Protein AF-0000000082425420 (afdb_homodimer)

InterPro domains:
  IPR007138 Antibiotic biosynthesis monooxygenase domain [PF03992] (5-77)
  IPR007138 Antibiotic biosynthesis monooxygenase domain [PS51725] (3-93)
  IPR011008 Dimeric alpha-beta barrel [SSF54909] (3-96)

Foldseek 3Di:
DKKKKKKKFQWAPPCLVVVVVVVVVLQVVCVPPQPFWDGWDKDADPVHRRIIIIMTMGNDPVSVVVVCVDPSVVVVVVVCVVTTDDDMDMDMGDDDDDD/DKKKKKKKFQWAPPCLVVVVVVVVVLQVVCVPPQPFWDGWDKDADPVHRRIIIIMTMGNDPVSVVVVCVDPSVVVVVVVCVVTTDDDMDMDMGDDDDDD

Organism: NCBI:txid62609

pLDDT: mean 96.14, std 4.11, range [64.06, 98.62]

Radius of gyration: 17.3 Å; Cα contacts (8 Å, |Δi|>4): 362; chains: 2; bounding box: 35×47×39 Å

Structure (mmCIF, N/CA/C/O backbone):
data_AF-0000000082425420-model_v1
#
loop_
_entity.id
_entity.type
_entity.pdbx_description
1 polymer 'Antibiotic biosynthesis monooxygenase'
#
loop_
_atom_site.group_PDB
_atom_site.id
_atom_site.type_symbol
_atom_site.label_atom_id
_atom_site.label_alt_id
_atom_site.label_comp_id
_atom_site.label_asym_id
_atom_site.label_entity_id
_atom_site.label_seq_id
_atom_site.pdbx_PDB_ins_code
_atom_site.Cartn_x
_atom_site.Cartn_y
_atom_site.Cartn_z
_atom_site.occupancy
_atom_site.B_iso_or_equiv
_atom_site.auth_seq_id
_atom_site.auth_comp_id
_atom_site.auth_asym_id
_atom_site.auth_atom_id
_atom_site.pdbx_PDB_model_num
ATOM 1 N N . MET A 1 1 ? 15.383 8.945 -7.441 1 86.38 1 MET A N 1
ATOM 2 C CA . MET A 1 1 ? 14.531 7.789 -7.703 1 86.38 1 MET A CA 1
ATOM 3 C C . MET A 1 1 ? 13.18 7.949 -7.027 1 86.38 1 MET A C 1
ATOM 5 O O . MET A 1 1 ? 13.102 8.234 -5.832 1 86.38 1 MET A O 1
ATOM 9 N N . LEU A 1 2 ? 12.086 7.68 -7.73 1 95.88 2 LEU A N 1
ATOM 10 C CA . LEU A 1 2 ? 10.719 7.832 -7.23 1 95.88 2 LEU A CA 1
ATOM 11 C C . LEU A 1 2 ? 10.453 6.883 -6.07 1 95.88 2 LEU A C 1
ATOM 13 O O . LEU A 1 2 ? 10.859 5.715 -6.113 1 95.88 2 LEU A O 1
ATOM 17 N N . ILE A 1 3 ? 9.906 7.418 -4.984 1 97.81 3 ILE A N 1
ATOM 18 C CA . ILE A 1 3 ? 9.57 6.555 -3.855 1 97.81 3 ILE A CA 1
ATOM 19 C C . ILE A 1 3 ? 8.086 6.691 -3.523 1 97.81 3 ILE A C 1
ATOM 21 O O . ILE A 1 3 ? 7.465 7.703 -3.84 1 97.81 3 ILE A O 1
ATOM 25 N N . ASN A 1 4 ? 7.637 5.664 -2.982 1 98.62 4 ASN A N 1
ATOM 26 C CA . ASN A 1 4 ? 6.297 5.656 -2.408 1 98.62 4 ASN A CA 1
ATOM 27 C C . ASN A 1 4 ? 6.336 5.469 -0.895 1 98.62 4 ASN A C 1
ATOM 29 O O . ASN A 1 4 ? 7.141 4.688 -0.382 1 98.62 4 ASN A O 1
ATOM 33 N N . VAL A 1 5 ? 5.496 6.195 -0.214 1 98.56 5 VAL A N 1
ATOM 34 C CA . VAL A 1 5 ? 5.438 6.051 1.237 1 98.56 5 VAL A CA 1
ATOM 35 C C . VAL A 1 5 ? 4.02 5.688 1.665 1 98.56 5 VAL A C 1
ATOM 37 O O . VAL A 1 5 ? 3.07 6.418 1.374 1 98.56 5 VAL A O 1
ATOM 40 N N . GLY A 1 6 ? 3.938 4.582 2.33 1 98.38 6 GLY A N 1
ATOM 41 C CA . GLY A 1 6 ? 2.676 4.141 2.9 1 98.38 6 GLY A CA 1
ATOM 42 C C . GLY A 1 6 ? 2.551 4.449 4.383 1 98.38 6 GLY A C 1
ATOM 43 O O . GLY A 1 6 ? 3.461 4.156 5.16 1 98.38 6 GLY A O 1
ATOM 44 N N . PHE A 1 7 ? 1.465 5.109 4.77 1 97.88 7 PHE A N 1
ATOM 45 C CA . PHE A 1 7 ? 1.06 5.289 6.16 1 97.88 7 PHE A CA 1
ATOM 46 C C . PHE A 1 7 ? -0.161 4.438 6.484 1 97.88 7 PHE A C 1
ATOM 48 O O . PHE A 1 7 ? -1.171 4.496 5.777 1 97.88 7 PHE A O 1
ATOM 55 N N . TYR A 1 8 ? -0.018 3.646 7.48 1 97.5 8 TYR A N 1
ATOM 56 C CA . TYR A 1 8 ? -1.116 2.795 7.922 1 97.5 8 TYR A CA 1
ATOM 57 C C . TYR A 1 8 ? -1.719 3.314 9.227 1 97.5 8 TYR A C 1
ATOM 59 O O . TYR A 1 8 ? -1.034 3.389 10.25 1 97.5 8 TYR A O 1
ATOM 67 N N . TYR A 1 9 ? -3.008 3.623 9.117 1 98.06 9 TYR A N 1
ATOM 68 C CA . TYR A 1 9 ? -3.688 4.25 10.242 1 98.06 9 TYR A CA 1
ATOM 69 C C . TYR A 1 9 ? -4.887 3.422 10.688 1 98.06 9 TYR A C 1
ATOM 71 O O . TYR A 1 9 ? -5.598 2.855 9.859 1 98.06 9 TYR A O 1
ATOM 79 N N . ARG A 1 10 ? -5.039 3.381 11.953 1 98 10 ARG A N 1
ATOM 80 C CA . ARG A 1 10 ? -6.34 3.025 12.516 1 98 10 ARG A CA 1
ATOM 81 C C . ARG A 1 10 ? -7.031 4.25 13.102 1 98 10 ARG A C 1
ATOM 83 O O . ARG A 1 10 ? -6.594 4.789 14.125 1 98 10 ARG A O 1
ATOM 90 N N . VAL A 1 11 ? -8.008 4.648 12.484 1 98.38 11 VAL 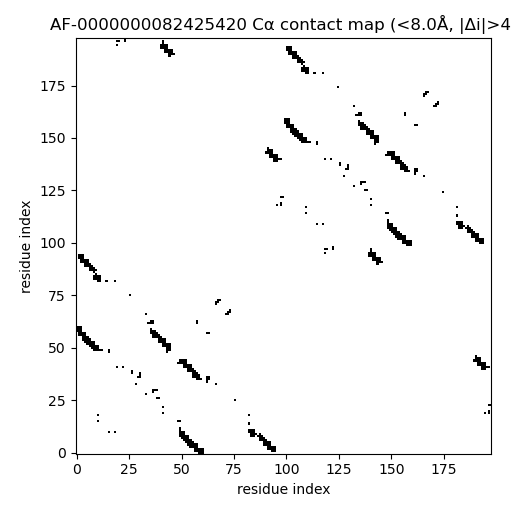A N 1
ATOM 91 C CA . VAL A 1 11 ? -8.711 5.859 12.883 1 98.38 11 VAL A CA 1
ATOM 92 C C . VAL A 1 11 ? -9.742 5.527 13.953 1 98.38 11 VAL A C 1
ATOM 94 O O . VAL A 1 11 ? -10.445 4.52 13.859 1 98.38 11 VAL A O 1
ATOM 97 N N . LYS A 1 12 ? -9.852 6.34 14.945 1 98.25 12 LYS A N 1
ATOM 98 C CA . LYS A 1 12 ? -10.844 6.148 16 1 98.25 12 LYS A CA 1
ATOM 99 C C . LYS A 1 12 ? -12.258 6.117 15.438 1 98.25 12 LYS A C 1
ATOM 101 O O . LYS A 1 12 ? -12.594 6.91 14.555 1 98.25 12 LYS A O 1
ATOM 106 N N . LYS A 1 13 ? -12.969 5.156 16.031 1 97.06 13 LYS A N 1
ATOM 107 C CA . LYS A 1 13 ? -14.359 5.031 15.594 1 97.06 13 LYS A CA 1
ATOM 108 C C . LYS A 1 13 ? -15.086 6.371 15.68 1 97.06 13 LYS A C 1
ATOM 110 O O . LYS A 1 13 ? -14.992 7.07 16.688 1 97.06 13 LYS A O 1
ATOM 115 N N . GLY A 1 14 ? -15.711 6.828 14.602 1 97.06 14 GLY A N 1
ATOM 116 C CA . GLY A 1 14 ? -16.469 8.062 14.578 1 97.06 14 GLY A CA 1
ATOM 117 C C . GLY A 1 14 ? -15.711 9.227 13.961 1 97.06 14 GLY A C 1
ATOM 118 O O . GLY A 1 14 ? -16.297 10.273 13.672 1 97.06 14 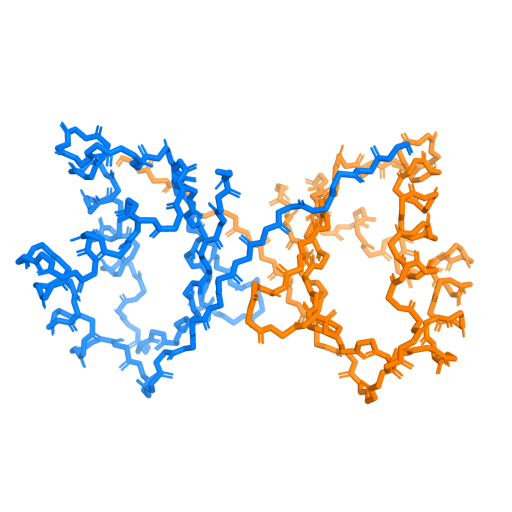GLY A O 1
ATOM 119 N N . HIS A 1 15 ? -14.492 9 13.68 1 97.94 15 HIS A N 1
ATOM 120 C CA . HIS A 1 15 ? -13.656 10.086 13.172 1 97.94 15 HIS A CA 1
ATOM 121 C C . HIS A 1 15 ? -13.266 9.844 11.719 1 97.94 15 HIS A C 1
ATOM 123 O O . HIS A 1 15 ? -12.445 10.578 11.164 1 97.94 15 HIS A O 1
ATOM 129 N N . GLU A 1 16 ? -13.844 8.828 11.078 1 97.31 16 GLU A N 1
ATOM 130 C CA . GLU A 1 16 ? -13.43 8.406 9.75 1 97.31 16 GLU A CA 1
ATOM 131 C C . GLU A 1 16 ? -13.672 9.508 8.719 1 97.31 16 GLU A C 1
ATOM 133 O O . GLU A 1 16 ? -12.781 9.836 7.93 1 97.31 16 GLU A O 1
ATOM 138 N N . ARG A 1 17 ? -14.852 10.102 8.727 1 96.5 17 ARG A N 1
ATOM 139 C CA . ARG A 1 17 ? -15.188 11.148 7.762 1 96.5 17 ARG A CA 1
ATOM 140 C C . ARG A 1 17 ? -14.266 12.352 7.922 1 96.5 17 ARG A C 1
ATOM 142 O O . ARG A 1 17 ? -13.773 12.898 6.934 1 96.5 17 ARG A O 1
ATOM 149 N N . GLU A 1 18 ? -14.102 12.773 9.109 1 97.12 18 GLU A N 1
ATOM 150 C CA . GLU A 1 18 ? -13.195 13.883 9.398 1 97.12 18 GLU A CA 1
ATOM 151 C C . GLU A 1 18 ? -11.789 13.586 8.883 1 97.12 18 GLU A C 1
ATOM 153 O O . GLU A 1 18 ? -11.156 14.445 8.258 1 97.12 18 GLU A O 1
ATOM 158 N N . PHE A 1 19 ? -11.273 12.406 9.164 1 98.06 19 PHE A N 1
ATOM 159 C CA . PHE A 1 19 ? -9.945 11.984 8.734 1 98.06 19 PHE A CA 1
ATOM 160 C C . PHE A 1 19 ? -9.812 12.086 7.219 1 98.06 19 PHE A C 1
ATOM 162 O O . PHE A 1 19 ? -8.828 12.633 6.715 1 98.06 19 PHE A O 1
ATOM 169 N N . GLU A 1 20 ? -10.836 11.547 6.492 1 98.12 20 GLU A N 1
ATOM 170 C CA . GLU A 1 20 ? -10.82 11.547 5.031 1 98.12 20 GLU A CA 1
ATOM 171 C C . GLU A 1 20 ? -10.789 12.969 4.48 1 98.12 20 GLU A C 1
ATOM 173 O O . GLU A 1 20 ? -10.055 13.258 3.531 1 98.12 20 GLU A O 1
ATOM 178 N N . GLU A 1 21 ? -11.516 13.883 5.094 1 97.06 21 GLU A N 1
ATOM 179 C CA . GLU A 1 21 ? -11.57 15.273 4.656 1 97.06 21 GLU A CA 1
ATOM 180 C C . GLU A 1 21 ? -10.234 15.977 4.887 1 97.06 21 GLU A C 1
ATOM 182 O O . GLU A 1 21 ? -9.727 16.672 4.004 1 97.06 21 GLU A O 1
ATOM 187 N N . VAL A 1 22 ? -9.688 15.781 6.035 1 96.62 22 VAL A N 1
ATOM 188 C CA . VAL A 1 22 ? -8.438 16.438 6.395 1 96.62 22 VAL A CA 1
ATOM 189 C C . VAL A 1 22 ? -7.305 15.914 5.508 1 96.62 22 VAL A C 1
ATOM 191 O O . VAL A 1 22 ? -6.473 16.688 5.031 1 96.62 22 VAL A O 1
ATOM 194 N N . ALA A 1 23 ? -7.293 14.602 5.301 1 97.19 23 ALA A N 1
ATOM 195 C CA . ALA A 1 23 ? -6.297 14.016 4.406 1 97.19 23 ALA A CA 1
ATOM 196 C C . ALA A 1 23 ? -6.344 14.672 3.027 1 97.19 23 ALA A C 1
ATOM 198 O O . ALA A 1 23 ? -5.309 15.039 2.469 1 97.19 23 ALA A O 1
ATOM 199 N N . GLY A 1 24 ? -7.57 14.781 2.512 1 97.06 24 GLY A N 1
ATOM 200 C CA . GLY A 1 24 ? -7.734 15.43 1.223 1 97.06 24 GLY A CA 1
ATOM 201 C C . GLY A 1 24 ? -7.172 16.844 1.189 1 97.06 24 GLY A C 1
ATOM 202 O O . GLY A 1 24 ? -6.512 17.234 0.224 1 97.06 24 GLY A O 1
ATOM 203 N N . LYS A 1 25 ? -7.414 17.625 2.189 1 96.12 25 LYS A N 1
ATOM 204 C CA . LYS A 1 25 ? -6.91 19 2.285 1 96.12 25 LYS A CA 1
ATOM 205 C C . LYS A 1 25 ? -5.383 19.016 2.324 1 96.12 25 LYS A C 1
ATOM 207 O O 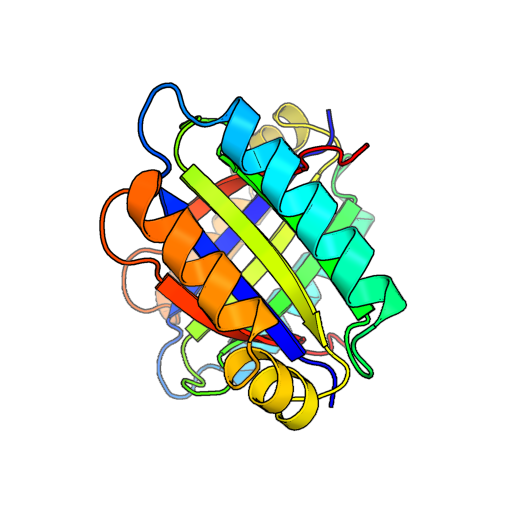. LYS A 1 25 ? -4.754 19.859 1.679 1 96.12 25 LYS A O 1
ATOM 212 N N . ILE A 1 26 ? -4.828 18.109 3.021 1 95.69 26 ILE A N 1
ATOM 213 C CA . ILE A 1 26 ? -3.377 18.031 3.148 1 95.69 26 ILE A CA 1
ATOM 214 C C . ILE A 1 26 ? -2.758 17.688 1.797 1 95.69 26 ILE A C 1
ATOM 216 O O . ILE A 1 26 ? -1.752 18.281 1.397 1 95.69 26 ILE A O 1
ATOM 220 N N . PHE A 1 27 ? -3.383 16.703 1.056 1 96.38 27 PHE A N 1
ATOM 221 C CA . PHE A 1 27 ? -2.887 16.344 -0.266 1 96.38 27 PHE A CA 1
ATOM 222 C C . PHE A 1 27 ? -2.871 17.562 -1.189 1 96.38 27 PHE A C 1
ATOM 224 O O . PHE A 1 27 ? -1.873 17.812 -1.866 1 96.38 27 PHE A O 1
ATOM 231 N N . ASN A 1 28 ? -3.949 18.266 -1.145 1 95.75 28 ASN A N 1
ATOM 232 C CA . ASN A 1 28 ? -4.07 19.438 -1.997 1 95.75 28 ASN A CA 1
ATOM 233 C C . ASN A 1 28 ? -3.014 20.484 -1.655 1 95.75 28 ASN A C 1
ATOM 235 O O . ASN A 1 28 ? -2.395 21.078 -2.551 1 95.75 28 ASN A O 1
ATOM 239 N N . GLN A 1 29 ? -2.816 20.75 -0.427 1 95.5 29 GLN A N 1
ATOM 240 C CA . GLN A 1 29 ? -1.816 21.719 0.018 1 95.5 29 GLN A CA 1
ATOM 241 C C . GLN A 1 29 ? -0.413 21.281 -0.404 1 95.5 29 GLN A C 1
ATOM 243 O O . GLN A 1 29 ? 0.372 22.109 -0.884 1 95.5 29 GLN A O 1
ATOM 248 N N . LEU A 1 30 ? -0.098 20.047 -0.265 1 96.19 30 LEU A N 1
ATOM 249 C CA . LEU A 1 30 ? 1.223 19.531 -0.618 1 96.19 30 LEU A CA 1
ATOM 250 C C . LEU A 1 30 ? 1.473 19.656 -2.117 1 96.19 30 LEU A C 1
ATOM 252 O O . LEU A 1 30 ? 2.576 20.016 -2.539 1 96.19 30 LEU A O 1
ATOM 256 N N . ARG A 1 31 ? 0.439 19.344 -2.871 1 95.06 31 ARG A N 1
ATOM 257 C CA . ARG A 1 31 ? 0.551 19.438 -4.324 1 95.06 31 ARG A CA 1
ATOM 258 C C . ARG A 1 31 ? 0.94 20.844 -4.75 1 95.06 31 ARG A C 1
ATOM 260 O O . ARG A 1 31 ? 1.673 21.031 -5.723 1 95.06 31 ARG A O 1
ATOM 267 N N . MET A 1 32 ? 0.521 21.781 -3.967 1 95 32 MET A N 1
ATOM 268 C CA . MET A 1 32 ? 0.722 23.188 -4.328 1 95 32 MET A CA 1
ATOM 269 C C . MET A 1 32 ? 2.029 23.719 -3.748 1 95 32 MET A C 1
ATOM 271 O O . MET A 1 32 ? 2.639 24.625 -4.309 1 95 32 MET A O 1
ATOM 275 N N . THR A 1 33 ? 2.506 23.141 -2.734 1 94.81 33 THR A N 1
ATOM 276 C CA . THR A 1 33 ? 3.508 23.875 -1.966 1 94.81 33 THR A CA 1
ATOM 277 C C . THR A 1 33 ? 4.809 23.078 -1.879 1 94.81 33 THR A C 1
ATOM 279 O O . THR A 1 33 ? 5.875 23.641 -1.631 1 94.81 33 THR A O 1
ATOM 282 N N . HIS A 1 34 ? 4.734 21.734 -1.943 1 95.44 34 HIS A N 1
ATOM 283 C CA . HIS A 1 34 ? 5.93 20.953 -1.629 1 95.44 34 HIS A CA 1
ATOM 284 C C . HIS A 1 34 ? 6.574 20.406 -2.895 1 95.44 34 HIS A C 1
ATOM 286 O O . HIS A 1 34 ? 6.062 19.453 -3.49 1 95.44 34 HIS A O 1
ATOM 292 N N . PRO A 1 35 ? 7.734 20.938 -3.131 1 94.12 35 PRO A N 1
ATOM 293 C CA . PRO A 1 35 ? 8.438 20.375 -4.285 1 94.12 35 PRO A CA 1
ATOM 294 C C . PRO A 1 35 ? 8.773 18.891 -4.113 1 94.12 35 PRO A C 1
ATOM 296 O O . PRO A 1 35 ? 9.133 18.469 -3.016 1 94.12 35 PRO A O 1
ATOM 299 N N . GLY A 1 36 ? 8.5 18.125 -5.031 1 97.25 36 GLY A N 1
ATOM 300 C CA . GLY A 1 36 ? 8.852 16.719 -5.004 1 97.25 36 GLY A CA 1
ATOM 301 C C . GLY A 1 36 ? 7.684 15.82 -4.648 1 97.25 36 GLY A C 1
ATOM 302 O O . GLY A 1 36 ? 7.773 14.602 -4.781 1 97.25 36 GLY A O 1
ATOM 303 N N . PHE A 1 37 ? 6.668 16.422 -4.086 1 98.12 37 PHE A N 1
ATOM 304 C CA . PHE A 1 37 ? 5.43 15.688 -3.898 1 98.12 37 PHE A CA 1
ATOM 305 C C . PHE A 1 37 ? 4.715 15.477 -5.227 1 98.12 37 PHE A C 1
ATOM 307 O O . PHE A 1 37 ? 4.363 16.438 -5.91 1 98.12 37 PHE A O 1
ATOM 314 N N . ARG A 1 38 ? 4.422 14.242 -5.562 1 97.75 38 ARG A N 1
ATOM 315 C CA . ARG A 1 38 ? 3.797 13.969 -6.848 1 97.75 38 ARG A CA 1
ATOM 316 C C . ARG A 1 38 ? 2.303 13.711 -6.688 1 97.75 38 ARG A C 1
ATOM 318 O O . ARG A 1 38 ? 1.484 14.312 -7.387 1 97.75 38 ARG A O 1
ATOM 325 N N . ASP A 1 39 ? 2.008 12.805 -5.738 1 96.5 39 ASP A N 1
ATOM 326 C CA . ASP A 1 39 ? 0.612 12.414 -5.574 1 96.5 39 ASP A CA 1
ATOM 327 C C . ASP A 1 39 ? 0.409 11.633 -4.277 1 96.5 39 ASP A C 1
ATOM 329 O O . ASP A 1 39 ? 1.379 11.266 -3.609 1 96.5 39 ASP A O 1
ATOM 333 N N . ALA A 1 40 ? -0.853 11.492 -3.902 1 97.88 40 ALA A N 1
ATOM 334 C CA . ALA A 1 40 ? -1.242 10.609 -2.809 1 97.88 40 ALA A CA 1
ATOM 335 C C . ALA A 1 40 ? -2.668 10.094 -2.998 1 97.88 40 ALA A C 1
ATOM 337 O O . ALA A 1 40 ? -3.498 10.766 -3.617 1 97.88 40 ALA A O 1
ATOM 338 N N . LYS A 1 41 ? -2.857 8.992 -2.506 1 98 41 LYS A N 1
ATOM 339 C CA . LYS A 1 41 ? -4.191 8.398 -2.461 1 98 41 LYS A CA 1
ATOM 340 C C . LYS A 1 41 ? -4.5 7.848 -1.073 1 98 41 LYS A C 1
ATOM 342 O O . LYS A 1 41 ? -3.605 7.355 -0.382 1 98 41 LYS A O 1
ATOM 347 N N . LEU A 1 42 ? -5.711 7.969 -0.738 1 98.56 42 LEU A N 1
ATOM 348 C CA . LEU A 1 42 ? -6.23 7.406 0.502 1 98.56 42 LEU A CA 1
ATOM 349 C C . LEU A 1 42 ? -7.102 6.188 0.219 1 98.56 42 LEU A C 1
ATOM 351 O O . LEU A 1 42 ? -7.965 6.223 -0.664 1 98.56 42 LEU A O 1
ATOM 355 N N . TYR A 1 43 ? -6.773 5.152 0.907 1 98.44 43 TYR A N 1
ATOM 356 C CA . TYR A 1 43 ? -7.531 3.914 0.796 1 98.44 43 TYR A CA 1
ATOM 357 C C . TYR A 1 43 ? -8.133 3.521 2.141 1 98.44 43 TYR A C 1
ATOM 359 O O . TYR A 1 43 ? -7.508 3.715 3.188 1 98.44 43 TYR A O 1
ATOM 367 N N . ARG A 1 44 ? -9.336 2.992 2.094 1 98.38 44 ARG A N 1
ATOM 368 C CA . ARG A 1 44 ? -10 2.445 3.27 1 98.38 44 ARG A CA 1
ATOM 369 C C . ARG A 1 44 ? -10.211 0.94 3.135 1 98.38 44 ARG A C 1
ATOM 371 O O . ARG A 1 44 ? -10.586 0.453 2.066 1 98.38 44 ARG A O 1
ATOM 378 N N . ASN A 1 45 ? -9.883 0.215 4.211 1 98.19 45 ASN A N 1
ATOM 379 C CA . ASN A 1 45 ? -10.109 -1.226 4.227 1 98.19 45 ASN A CA 1
ATOM 380 C C . ASN A 1 45 ? -11.594 -1.562 4.047 1 98.19 45 ASN A C 1
ATOM 382 O O . ASN A 1 45 ? -12.438 -1.051 4.777 1 98.19 45 ASN A O 1
ATOM 386 N N . VAL A 1 46 ? -11.852 -2.445 3.133 1 96.38 46 VAL A N 1
ATOM 387 C CA . VAL A 1 46 ? -13.234 -2.771 2.789 1 96.38 46 VAL A CA 1
ATOM 388 C C . VAL A 1 46 ? -13.906 -3.479 3.965 1 96.38 46 VAL A C 1
ATOM 390 O O . VAL A 1 46 ? -15.102 -3.299 4.203 1 96.38 46 VAL A O 1
ATOM 393 N N . ASN A 1 47 ? -13.117 -4.18 4.723 1 94.69 47 ASN A N 1
ATOM 394 C CA . ASN A 1 47 ? -13.672 -5.008 5.789 1 94.69 47 ASN A CA 1
ATOM 395 C C . ASN A 1 47 ? -13.555 -4.328 7.148 1 94.69 47 ASN A C 1
ATOM 397 O O . ASN A 1 47 ? -14.078 -4.832 8.148 1 94.69 47 ASN A O 1
ATOM 401 N N . ASP A 1 48 ? -12.852 -3.215 7.234 1 96.69 48 ASP A N 1
ATOM 402 C CA . ASP A 1 48 ? -12.617 -2.496 8.484 1 96.69 48 ASP A CA 1
ATOM 403 C C . ASP A 1 48 ? -12.57 -0.988 8.25 1 96.69 48 ASP A C 1
ATOM 405 O O . ASP A 1 48 ? -11.523 -0.442 7.898 1 96.69 48 ASP A O 1
ATOM 409 N N . PRO A 1 49 ? -13.633 -0.301 8.539 1 95.81 49 PRO A N 1
ATOM 410 C CA . PRO A 1 49 ? -13.742 1.115 8.188 1 95.81 49 PRO A CA 1
ATOM 411 C C . PRO A 1 49 ? -12.766 1.997 8.969 1 95.81 49 PRO A C 1
ATOM 413 O O . PRO A 1 49 ? -12.594 3.174 8.633 1 95.81 49 PRO A O 1
ATOM 416 N N . GLN A 1 50 ? -12.117 1.501 10 1 97.88 50 GLN A N 1
ATOM 417 C CA . GLN A 1 50 ? -11.172 2.291 10.781 1 97.88 50 GLN A CA 1
ATOM 418 C C . GLN A 1 50 ? -9.75 2.135 10.242 1 97.88 50 GLN A C 1
ATOM 420 O O . GLN A 1 50 ? -8.836 2.846 10.672 1 97.88 50 GLN A O 1
ATOM 425 N N . ASP A 1 51 ? -9.539 1.225 9.297 1 98 51 ASP A N 1
ATOM 426 C CA . ASP A 1 51 ? -8.219 0.858 8.789 1 98 51 ASP A CA 1
ATOM 427 C C . ASP A 1 51 ? -7.949 1.521 7.441 1 98 51 ASP A C 1
ATOM 429 O O . ASP A 1 51 ? -8.688 1.304 6.477 1 98 51 ASP A O 1
ATOM 433 N N . TYR A 1 52 ? -6.852 2.385 7.391 1 98.5 52 TYR A N 1
ATOM 434 C CA . TYR A 1 52 ? -6.562 3.201 6.215 1 98.5 52 TYR A CA 1
ATOM 435 C C . TYR A 1 52 ? -5.117 3.023 5.77 1 98.5 52 TYR A C 1
ATOM 437 O O . TYR A 1 52 ? -4.227 2.812 6.594 1 98.5 52 TYR A O 1
ATOM 445 N N . LEU A 1 53 ? -4.949 3.137 4.516 1 98.5 53 LEU A N 1
ATOM 446 C CA . LEU A 1 53 ? -3.643 3.326 3.9 1 98.5 53 LEU A CA 1
ATOM 447 C C . LEU A 1 53 ? -3.57 4.664 3.174 1 98.5 53 LEU A C 1
ATOM 449 O O . LEU A 1 53 ? -4.379 4.938 2.285 1 98.5 53 LEU A O 1
ATOM 453 N N . LEU A 1 54 ? -2.76 5.527 3.609 1 98.38 54 LEU A N 1
ATOM 454 C CA . LEU A 1 54 ? -2.348 6.688 2.826 1 98.38 54 LEU A CA 1
ATOM 455 C C . LEU A 1 54 ? -1.086 6.383 2.025 1 98.38 54 LEU A C 1
ATOM 457 O O . LEU A 1 54 ? -0.041 6.07 2.6 1 98.38 54 LEU A O 1
ATOM 461 N N . PHE A 1 55 ? -1.19 6.395 0.733 1 98.62 55 PHE A N 1
ATOM 462 C CA . PHE A 1 55 ? -0.089 6.027 -0.148 1 98.62 55 PHE A CA 1
ATOM 463 C C . PHE A 1 55 ? 0.353 7.215 -0.992 1 98.62 55 PHE A C 1
ATOM 465 O O . PHE A 1 55 ? -0.363 7.637 -1.904 1 98.62 55 PHE A O 1
ATOM 472 N N . SER A 1 56 ? 1.532 7.73 -0.701 1 98.38 56 SER A N 1
ATOM 473 C CA . SER A 1 56 ? 2.033 8.938 -1.353 1 98.38 56 SER A CA 1
ATOM 474 C C . SER A 1 56 ? 3.209 8.625 -2.27 1 98.38 56 SER A C 1
ATOM 476 O O . SER A 1 56 ? 3.848 7.578 -2.131 1 98.38 56 SER A O 1
ATOM 478 N N . GLU A 1 57 ? 3.404 9.492 -3.209 1 98.44 57 GLU A N 1
ATOM 479 C CA . GLU A 1 57 ? 4.465 9.391 -4.203 1 98.44 57 GLU A CA 1
ATOM 480 C C . GLU A 1 57 ? 5.348 10.633 -4.203 1 98.44 57 GLU A C 1
ATOM 482 O O . GLU A 1 57 ? 4.844 11.758 -4.207 1 98.44 57 GLU A O 1
ATOM 487 N N . TRP A 1 58 ? 6.617 10.383 -4.18 1 98.38 58 TRP A N 1
ATOM 488 C CA . TRP A 1 58 ? 7.605 11.453 -4.066 1 98.38 58 TRP A CA 1
ATOM 489 C C . TRP A 1 58 ? 8.695 11.297 -5.121 1 98.38 58 TRP A C 1
ATOM 491 O O . TRP A 1 58 ? 9.062 10.172 -5.488 1 98.38 58 TRP A O 1
ATOM 501 N N . ASP A 1 59 ? 9.266 12.398 -5.512 1 98.12 59 ASP A N 1
ATOM 502 C CA . ASP A 1 59 ? 10.328 12.391 -6.508 1 98.12 59 ASP A CA 1
ATOM 503 C C . ASP A 1 59 ? 11.523 11.562 -6.039 1 98.12 59 ASP A C 1
ATOM 505 O O . ASP A 1 59 ? 12.195 10.914 -6.844 1 98.12 59 ASP A O 1
ATOM 509 N N . ASP A 1 60 ? 11.773 11.711 -4.781 1 97.44 60 ASP A N 1
ATOM 510 C CA . ASP A 1 60 ? 12.906 11.008 -4.199 1 97.44 60 ASP A CA 1
ATOM 511 C C . ASP A 1 60 ? 12.844 11.016 -2.674 1 97.44 60 ASP A C 1
ATOM 513 O O . ASP A 1 60 ? 11.953 11.641 -2.092 1 97.44 60 ASP A O 1
ATOM 517 N N . LEU A 1 61 ? 13.773 10.273 -2.09 1 96 61 LEU A N 1
ATOM 518 C CA . LEU A 1 61 ? 13.812 10.141 -0.638 1 96 61 LEU A CA 1
ATOM 519 C C . LEU A 1 61 ? 14.07 11.492 0.027 1 96 61 LEU A C 1
ATOM 521 O O . LEU A 1 61 ? 13.492 11.789 1.075 1 96 61 LEU A O 1
ATOM 525 N N . ASP A 1 62 ? 14.883 12.336 -0.55 1 97.06 62 ASP A N 1
ATOM 526 C CA . ASP A 1 62 ? 15.219 13.633 0.026 1 97.06 62 ASP A CA 1
ATOM 527 C C . ASP A 1 62 ? 14 14.547 0.075 1 97.06 62 ASP A C 1
ATOM 529 O O . ASP A 1 62 ? 13.828 15.312 1.023 1 97.06 62 ASP A O 1
ATOM 533 N N . SER A 1 63 ? 13.219 14.516 -0.952 1 97.38 63 SER A N 1
ATOM 534 C CA . SER A 1 63 ? 11.992 15.297 -0.964 1 97.38 63 SER A CA 1
ATOM 535 C C . SER A 1 63 ? 11.07 14.891 0.182 1 97.38 63 SER A C 1
ATOM 537 O O . SER A 1 63 ? 10.492 15.75 0.857 1 97.38 63 SER A O 1
ATOM 539 N N . PHE A 1 64 ? 10.945 13.617 0.42 1 97.38 64 PHE A N 1
ATOM 540 C CA . PHE A 1 64 ? 10.117 13.133 1.512 1 97.38 64 PHE A CA 1
ATOM 541 C C . PHE A 1 64 ? 10.703 13.523 2.861 1 97.38 64 PHE A C 1
ATOM 543 O O . PHE A 1 64 ? 9.977 13.977 3.75 1 97.38 64 PHE A O 1
ATOM 550 N N . LYS A 1 65 ? 11.945 13.375 2.971 1 96.62 65 LYS A N 1
ATOM 551 C CA . LYS A 1 65 ? 12.609 13.75 4.215 1 96.62 65 LYS A CA 1
ATOM 552 C C . LYS A 1 65 ? 12.406 15.234 4.523 1 96.62 65 LYS A C 1
ATOM 554 O O . LYS A 1 65 ? 12.211 15.617 5.68 1 96.62 65 LYS A O 1
ATOM 559 N N . SER A 1 66 ? 12.531 16.031 3.527 1 96.88 66 SER A N 1
ATOM 560 C CA . SER A 1 66 ? 12.273 17.453 3.695 1 96.88 66 SER A CA 1
ATOM 561 C C . SER A 1 66 ? 10.867 17.703 4.238 1 96.88 66 SER A C 1
ATOM 563 O O . SER A 1 66 ? 10.672 18.547 5.109 1 96.88 66 SER A O 1
ATOM 565 N N . PHE A 1 67 ? 9.961 16.938 3.719 1 97.56 67 PHE A N 1
ATOM 566 C CA . PHE A 1 67 ? 8.578 17.094 4.156 1 97.56 67 PHE A CA 1
ATOM 567 C C . PHE A 1 67 ? 8.43 16.688 5.621 1 97.56 67 PHE A C 1
ATOM 569 O O . PHE A 1 67 ? 7.797 17.406 6.402 1 97.56 67 PHE A O 1
ATOM 576 N N . ILE A 1 68 ? 8.984 15.562 6.035 1 96.25 68 ILE A N 1
ATOM 577 C CA . ILE A 1 68 ? 8.727 15.07 7.387 1 96.25 68 ILE A CA 1
ATOM 578 C C . ILE A 1 68 ? 9.523 15.898 8.398 1 96.25 68 ILE A C 1
ATOM 580 O O . ILE A 1 68 ? 9.414 15.68 9.609 1 96.25 68 ILE A O 1
ATOM 584 N N . SER A 1 69 ? 10.266 16.828 7.898 1 96.88 69 SER A N 1
ATOM 585 C CA . SER A 1 69 ? 10.953 17.781 8.773 1 96.88 69 SER A CA 1
ATOM 586 C C . SER A 1 69 ? 10.242 19.125 8.797 1 96.88 69 SER A C 1
ATOM 588 O O . SER A 1 69 ? 10.68 20.062 9.477 1 96.88 69 SER A O 1
ATOM 590 N N . SER A 1 70 ? 9.211 19.312 8.125 1 96.19 70 SER A N 1
ATOM 591 C CA . SER A 1 70 ? 8.516 20.578 7.938 1 96.19 70 SER A CA 1
ATOM 592 C C . SER A 1 70 ? 7.477 20.797 9.023 1 96.19 70 SER A C 1
ATOM 594 O O . SER A 1 70 ? 7.109 19.875 9.742 1 96.19 70 SER A O 1
ATOM 596 N N . ASP A 1 71 ? 6.934 22.062 9.133 1 94.81 71 ASP A N 1
ATOM 597 C CA . ASP A 1 71 ? 5.84 22.406 10.031 1 94.81 71 ASP A CA 1
ATOM 598 C C . ASP A 1 71 ? 4.531 21.766 9.594 1 94.81 71 ASP A C 1
ATOM 600 O O . ASP A 1 71 ? 3.711 21.375 10.43 1 94.81 71 ASP A O 1
ATOM 604 N N . ALA A 1 72 ? 4.445 21.641 8.312 1 94.12 72 ALA A N 1
ATOM 605 C CA . ALA A 1 72 ? 3.232 21.031 7.773 1 94.12 72 ALA A CA 1
ATOM 606 C C . ALA A 1 72 ? 3.064 19.609 8.273 1 94.12 72 ALA A C 1
ATOM 608 O O . ALA A 1 72 ? 1.961 19.203 8.648 1 94.12 72 ALA A O 1
ATOM 609 N N . TYR A 1 73 ? 4.148 18.875 8.266 1 96.88 73 TYR A N 1
ATOM 610 C CA . TYR A 1 73 ? 4.098 17.5 8.758 1 96.88 73 TYR A CA 1
ATOM 611 C C . TYR A 1 73 ? 3.854 17.469 10.266 1 96.88 73 TYR A C 1
ATOM 613 O O . TYR A 1 73 ? 3.062 16.656 10.75 1 96.88 73 TYR A O 1
ATOM 621 N N . ARG A 1 74 ? 4.438 18.328 11 1 96.75 74 ARG A N 1
ATOM 622 C CA . ARG A 1 74 ? 4.227 18.391 12.445 1 96.75 74 ARG A CA 1
ATOM 623 C C . ARG A 1 74 ? 2.762 18.656 12.773 1 96.75 74 ARG A C 1
ATOM 625 O O . ARG A 1 74 ? 2.203 18.062 13.688 1 96.75 74 ARG A O 1
ATOM 632 N N . ASP A 1 75 ? 2.188 19.516 12.039 1 95.62 75 ASP A N 1
ATOM 633 C CA . ASP A 1 75 ? 0.776 19.828 12.234 1 95.62 75 ASP A CA 1
ATOM 634 C C . ASP A 1 75 ? -0.104 18.625 11.938 1 95.62 75 ASP A C 1
ATOM 636 O O . ASP A 1 75 ? -1.045 18.328 12.68 1 95.62 75 ASP A O 1
ATOM 640 N N . ALA A 1 76 ? 0.221 17.938 10.867 1 95.69 76 ALA A N 1
ATOM 641 C CA . ALA A 1 76 ? -0.536 16.75 10.492 1 95.69 76 ALA A CA 1
ATOM 642 C C . ALA A 1 76 ? -0.436 15.672 11.578 1 95.69 76 ALA A C 1
ATOM 644 O O . ALA A 1 76 ? -1.435 15.039 11.93 1 95.69 76 ALA A O 1
ATOM 645 N N . VAL A 1 77 ? 0.728 15.492 12.094 1 95.88 77 VAL A N 1
ATOM 646 C CA . VAL A 1 77 ? 0.959 14.492 13.133 1 95.88 77 VAL A CA 1
ATOM 647 C C . VAL A 1 77 ? 0.211 14.883 14.406 1 95.88 77 VAL A C 1
ATOM 649 O O . VAL A 1 77 ? -0.409 14.039 15.055 1 95.88 77 VAL A O 1
ATOM 652 N N . SER A 1 78 ? 0.29 16.172 14.719 1 96.19 78 SER A N 1
ATOM 653 C CA . SER A 1 78 ? -0.416 16.656 15.898 1 96.19 78 SER A CA 1
ATOM 654 C C . SER A 1 78 ? -1.916 16.406 15.789 1 96.19 78 SER A C 1
ATOM 656 O O . SER A 1 78 ? -2.539 15.922 16.734 1 96.19 78 SER A O 1
ATOM 658 N N . TYR A 1 79 ? -2.449 16.688 14.688 1 95.44 79 TYR A N 1
ATOM 659 C CA . TYR A 1 79 ? -3.852 16.391 14.43 1 95.44 79 TYR A CA 1
ATOM 660 C C . TYR A 1 79 ? -4.113 14.883 14.508 1 95.44 79 TYR A C 1
ATOM 662 O O . TYR A 1 79 ? -5.062 14.445 15.164 1 95.44 79 TYR A O 1
ATOM 670 N N . GLY A 1 80 ? -3.322 14.125 13.805 1 95.75 80 GLY A N 1
ATOM 671 C CA . GLY A 1 80 ? -3.484 12.68 13.766 1 95.75 80 GLY A CA 1
ATOM 672 C C . GLY A 1 80 ? -3.557 12.055 15.148 1 95.75 80 GLY A C 1
ATOM 673 O O . GLY A 1 80 ? -4.363 11.148 15.383 1 95.75 80 GLY A O 1
ATOM 674 N N . ARG A 1 81 ? -2.836 12.555 16.047 1 96 81 ARG A N 1
ATOM 675 C CA . ARG A 1 81 ? -2.789 12.016 17.406 1 96 81 ARG A CA 1
ATOM 676 C C . ARG A 1 81 ? -4.164 12.07 18.062 1 96 81 ARG A C 1
ATOM 678 O O . ARG A 1 81 ? -4.473 11.25 18.938 1 96 81 ARG A O 1
ATOM 685 N N . THR A 1 82 ? -4.934 12.93 17.641 1 96.44 82 THR A N 1
ATOM 686 C CA . THR A 1 82 ? -6.238 13.094 18.281 1 96.44 82 THR A CA 1
ATOM 687 C C . THR A 1 82 ? -7.238 12.078 17.734 1 96.44 82 THR A C 1
ATOM 689 O O . THR A 1 82 ? -8.203 11.727 18.406 1 96.44 82 THR A O 1
ATOM 692 N N . ILE A 1 83 ? -6.953 11.523 16.594 1 97.31 83 ILE A N 1
ATOM 693 C CA . ILE A 1 83 ? -8.031 10.742 15.992 1 97.31 83 ILE A CA 1
ATOM 694 C C . ILE A 1 83 ? -7.5 9.375 15.562 1 97.31 83 ILE A C 1
ATOM 696 O O . ILE A 1 83 ? -8.258 8.531 15.078 1 97.31 83 ILE A O 1
ATOM 700 N N . ILE A 1 84 ? -6.207 9.156 15.617 1 97.62 84 ILE A N 1
ATOM 701 C CA . ILE A 1 84 ? -5.598 7.895 15.227 1 97.62 84 ILE A CA 1
ATOM 702 C C . ILE A 1 84 ? -5.414 7.008 16.453 1 97.62 84 ILE A C 1
ATOM 704 O O . ILE A 1 84 ? -5 7.484 17.516 1 97.62 84 ILE A O 1
ATOM 708 N N . GLU A 1 85 ? -5.738 5.828 16.266 1 96.94 85 GLU A N 1
ATOM 709 C CA . GLU A 1 85 ? -5.52 4.84 17.312 1 96.94 85 GLU A CA 1
ATOM 710 C C . GLU A 1 85 ? -4.125 4.23 17.234 1 96.94 85 GLU A C 1
ATOM 712 O O . GLU A 1 85 ? -3.727 3.732 16.172 1 96.94 85 GLU A O 1
ATOM 717 N N . GLY A 1 86 ? -3.408 4.301 18.312 1 93.88 86 GLY A N 1
ATOM 718 C CA . GLY A 1 86 ? -2.096 3.674 18.359 1 93.88 86 GLY A CA 1
ATOM 719 C C . GLY A 1 86 ? -1.063 4.402 17.516 1 93.88 86 GLY A C 1
ATOM 720 O O . GLY A 1 86 ? -1.224 5.586 17.219 1 93.88 86 GLY A O 1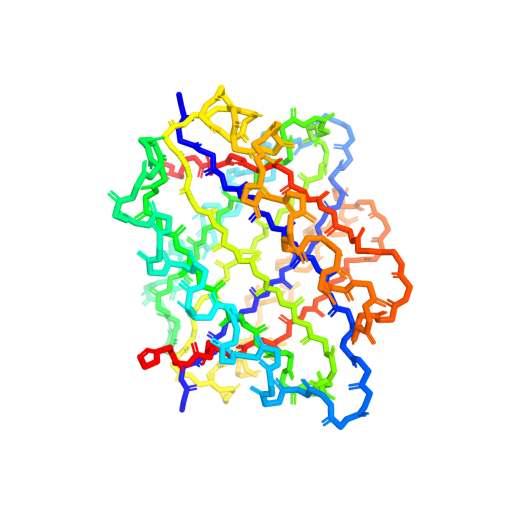
ATOM 721 N N . ARG A 1 87 ? 0.065 3.773 17.281 1 91.81 87 ARG A N 1
ATOM 722 C CA . ARG A 1 87 ? 1.169 4.336 16.5 1 91.81 87 ARG A CA 1
ATOM 723 C C . ARG A 1 87 ? 1.096 3.896 15.047 1 91.81 87 ARG A C 1
ATOM 725 O O . ARG A 1 87 ? 1.142 2.701 14.75 1 91.81 87 ARG A O 1
ATOM 732 N N . PRO A 1 88 ? 1.033 4.84 14.172 1 93.12 88 PRO A N 1
ATOM 733 C CA . PRO A 1 88 ? 0.979 4.457 12.758 1 93.12 88 PRO A CA 1
ATOM 734 C C . PRO A 1 88 ? 2.248 3.748 12.289 1 93.12 88 PRO A C 1
ATOM 736 O O . PRO A 1 88 ? 3.324 3.967 12.852 1 93.12 88 PRO A O 1
ATOM 739 N N . LEU A 1 89 ? 2.08 2.895 11.383 1 91.19 89 LEU A N 1
ATOM 740 C CA . LEU A 1 89 ? 3.188 2.25 10.688 1 91.19 89 LEU A CA 1
ATOM 741 C C . LEU A 1 89 ? 3.484 2.953 9.367 1 91.19 89 LEU A C 1
ATOM 743 O O . LEU A 1 89 ? 2.564 3.336 8.641 1 91.19 89 LEU A O 1
ATOM 747 N N . HIS A 1 90 ? 4.797 3.184 9.109 1 94.81 90 HIS A N 1
ATOM 748 C CA . HIS A 1 90 ? 5.211 3.771 7.844 1 94.81 90 HIS A CA 1
ATOM 749 C C . HIS A 1 90 ? 6.164 2.848 7.094 1 94.81 90 HIS A C 1
ATOM 751 O O . HIS A 1 90 ? 7.039 2.227 7.699 1 94.81 90 HIS A O 1
ATOM 757 N N . ARG A 1 91 ? 6.051 2.791 5.852 1 96.62 91 ARG A N 1
ATOM 758 C CA . ARG A 1 91 ? 6.949 2.051 4.977 1 96.62 91 ARG A CA 1
ATOM 759 C C . ARG A 1 91 ? 7.395 2.908 3.797 1 96.62 91 ARG A C 1
ATOM 761 O O . ARG A 1 91 ? 6.562 3.471 3.082 1 96.62 91 ARG A O 1
ATOM 768 N N . ILE A 1 92 ? 8.664 3.018 3.613 1 98.19 92 ILE A N 1
ATOM 769 C CA . ILE A 1 92 ? 9.203 3.676 2.43 1 98.19 92 ILE A CA 1
ATOM 770 C C . ILE A 1 92 ? 9.539 2.633 1.364 1 98.19 92 ILE A C 1
ATOM 772 O O . ILE A 1 92 ? 10.312 1.71 1.611 1 98.19 92 ILE A O 1
ATOM 77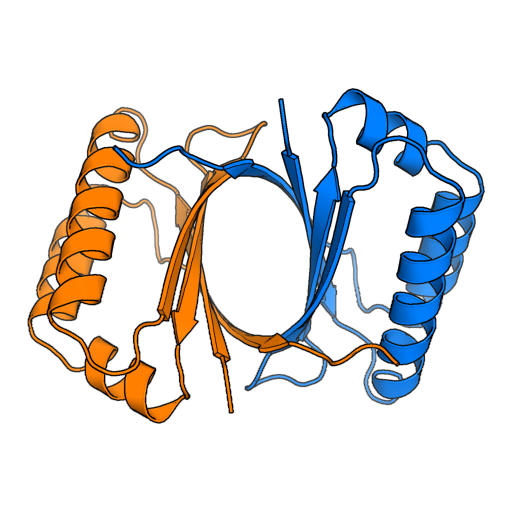6 N N . MET A 1 93 ? 8.922 2.855 0.227 1 98.19 93 MET A N 1
ATOM 777 C CA . MET A 1 93 ? 8.945 1.816 -0.799 1 98.19 93 MET A CA 1
ATOM 778 C C . MET A 1 93 ? 9.461 2.375 -2.123 1 98.19 93 MET A C 1
ATOM 780 O O . MET A 1 93 ? 9.32 3.568 -2.395 1 98.19 93 MET A O 1
ATOM 784 N N . GLN A 1 94 ? 10.039 1.484 -2.852 1 97.56 94 GLN A N 1
ATOM 785 C CA . GLN A 1 94 ? 10.414 1.771 -4.234 1 97.56 94 GLN A CA 1
ATOM 786 C C . GLN A 1 94 ? 9.812 0.748 -5.191 1 97.56 94 GLN A C 1
ATOM 788 O O . GLN A 1 94 ? 9.867 -0.457 -4.934 1 97.56 94 GLN A O 1
ATOM 793 N N . GLN A 1 95 ? 9.227 1.242 -6.246 1 97.44 95 GLN A N 1
ATOM 794 C CA . GLN A 1 95 ? 8.625 0.34 -7.223 1 97.44 95 GLN A CA 1
ATOM 795 C C . GLN A 1 95 ? 9.688 -0.514 -7.91 1 97.44 95 GLN A C 1
ATOM 797 O O . GLN A 1 95 ? 10.742 -0.004 -8.312 1 97.44 95 GLN A O 1
ATOM 802 N N . VAL A 1 96 ? 9.352 -1.771 -7.906 1 97.19 96 VAL A N 1
ATOM 803 C CA . VAL A 1 96 ? 10.203 -2.703 -8.641 1 97.19 96 VAL A CA 1
ATOM 804 C C . VAL A 1 96 ? 9.789 -2.74 -10.109 1 97.19 96 VAL A C 1
ATOM 806 O O . VAL A 1 96 ? 8.641 -3.055 -10.43 1 97.19 96 VAL A O 1
ATOM 809 N N . GLU A 1 97 ? 10.664 -2.318 -10.977 1 89.69 97 GLU A N 1
ATOM 810 C CA . GLU A 1 97 ? 10.352 -2.334 -12.398 1 89.69 97 GLU A CA 1
ATOM 811 C C . GLU A 1 97 ? 10.211 -3.764 -12.922 1 89.69 97 GLU A C 1
ATOM 813 O O . GLU A 1 97 ? 11.086 -4.602 -12.695 1 89.69 97 GLU A O 1
ATOM 818 N N . GLN A 1 98 ? 9.086 -3.994 -13.469 1 80.06 98 GLN A N 1
ATOM 819 C CA . GLN A 1 98 ? 8.828 -5.316 -14.023 1 80.06 98 GLN A CA 1
ATOM 820 C C . GLN A 1 98 ? 9.133 -5.352 -15.516 1 80.06 98 GLN A C 1
ATOM 822 O O . GLN A 1 98 ? 8.797 -4.418 -16.25 1 80.06 98 GLN A O 1
ATOM 827 N N . GLN A 1 99 ? 10.062 -6.195 -15.914 1 64.31 99 GLN A N 1
ATOM 828 C CA . GLN A 1 99 ? 10.43 -6.352 -17.312 1 64.31 99 GLN A CA 1
ATOM 829 C C . GLN A 1 99 ? 9.445 -7.258 -18.047 1 64.31 99 GLN A C 1
ATOM 831 O O . GLN A 1 99 ? 8.828 -8.133 -17.438 1 64.31 99 GLN A O 1
ATOM 836 N N . MET B 1 1 ? -17.344 -1.532 -8.148 1 86.12 1 MET B N 1
ATOM 837 C CA . MET B 1 1 ? -16.453 -0.539 -7.559 1 86.12 1 MET B CA 1
ATOM 838 C C . MET B 1 1 ? -15.008 -1.027 -7.582 1 86.12 1 MET B C 1
ATOM 840 O O . MET B 1 1 ? -14.711 -2.129 -7.113 1 86.12 1 MET B O 1
ATOM 844 N N . LEU B 1 2 ? -14.047 -0.203 -8.016 1 95.81 2 LEU B N 1
ATOM 845 C CA . LEU B 1 2 ? -12.633 -0.549 -8.141 1 95.81 2 LEU B CA 1
ATOM 846 C C . LEU B 1 2 ? -12.023 -0.835 -6.77 1 95.81 2 LEU B C 1
ATOM 848 O O . LEU B 1 2 ? -12.289 -0.117 -5.805 1 95.81 2 LEU B O 1
ATOM 852 N N . ILE B 1 3 ? -11.328 -1.961 -6.668 1 97.75 3 ILE B N 1
ATOM 853 C CA . ILE B 1 3 ? -10.672 -2.271 -5.402 1 97.75 3 ILE B CA 1
ATOM 854 C C . ILE B 1 3 ? -9.172 -2.457 -5.625 1 97.75 3 ILE B C 1
ATOM 856 O O . ILE B 1 3 ? -8.742 -2.777 -6.734 1 97.75 3 ILE B O 1
ATOM 860 N N . ASN B 1 4 ? -8.523 -2.182 -4.609 1 98.62 4 ASN B N 1
ATOM 861 C CA . ASN B 1 4 ? -7.094 -2.479 -4.547 1 98.62 4 ASN B CA 1
ATOM 862 C C . ASN B 1 4 ? -6.785 -3.535 -3.492 1 98.62 4 ASN B C 1
ATOM 864 O O . ASN B 1 4 ? -7.375 -3.527 -2.408 1 98.62 4 ASN B O 1
ATOM 868 N N . VAL B 1 5 ? -5.895 -4.422 -3.822 1 98.56 5 VAL B N 1
ATOM 869 C CA . VAL B 1 5 ? -5.512 -5.449 -2.861 1 98.56 5 VAL B CA 1
ATOM 870 C C . VAL B 1 5 ? -4.004 -5.398 -2.625 1 98.56 5 VAL B C 1
ATOM 872 O O . VAL B 1 5 ? -3.217 -5.523 -3.568 1 98.56 5 VAL B O 1
ATOM 875 N N . GLY B 1 6 ? -3.666 -5.219 -1.393 1 98.44 6 GLY B N 1
ATOM 876 C CA . GLY B 1 6 ? -2.271 -5.254 -0.984 1 98.44 6 GLY B CA 1
ATOM 877 C C . GLY B 1 6 ? -1.864 -6.578 -0.368 1 98.44 6 GLY B C 1
ATOM 878 O O . GLY B 1 6 ? -2.549 -7.094 0.52 1 98.44 6 GLY B O 1
ATOM 879 N N . PHE B 1 7 ? -0.795 -7.172 -0.881 1 97.88 7 PHE B N 1
ATOM 880 C CA . PHE B 1 7 ? -0.122 -8.32 -0.287 1 97.88 7 PHE B CA 1
ATOM 881 C C . PHE B 1 7 ? 1.224 -7.914 0.302 1 97.88 7 PHE B C 1
ATOM 883 O O . PHE B 1 7 ? 2.047 -7.305 -0.381 1 97.88 7 PHE B O 1
ATOM 890 N N . TYR B 1 8 ? 1.381 -8.219 1.545 1 97.56 8 TYR B N 1
ATOM 891 C CA . TYR B 1 8 ? 2.631 -7.914 2.232 1 97.56 8 TYR B CA 1
ATOM 892 C C . TYR B 1 8 ? 3.441 -9.18 2.475 1 97.56 8 TYR B C 1
ATOM 894 O O . TYR B 1 8 ? 2.986 -10.094 3.174 1 97.56 8 TYR B O 1
ATOM 902 N N . TYR B 1 9 ? 4.641 -9.156 1.894 1 98.12 9 TYR B N 1
ATOM 903 C CA . TYR B 1 9 ? 5.473 -10.352 1.932 1 98.12 9 TYR B CA 1
ATOM 904 C C . TYR B 1 9 ? 6.82 -10.055 2.582 1 98.12 9 TYR B C 1
ATOM 906 O O . TYR B 1 9 ? 7.398 -8.984 2.371 1 98.12 9 TYR B O 1
ATOM 914 N N . ARG B 1 10 ? 7.25 -11 3.332 1 98.06 10 ARG B N 1
ATOM 915 C CA . ARG B 1 10 ? 8.664 -11.086 3.666 1 98.06 10 ARG B CA 1
ATOM 916 C C . ARG B 1 10 ? 9.336 -12.227 2.916 1 98.06 10 ARG B C 1
ATOM 918 O O . ARG B 1 10 ? 9.07 -13.398 3.195 1 98.06 10 ARG B O 1
ATOM 925 N N . VAL B 1 11 ? 10.109 -11.891 2.035 1 98.38 11 VAL B N 1
ATOM 926 C CA . VAL B 1 11 ? 10.758 -12.883 1.179 1 98.38 11 VAL B CA 1
ATOM 927 C C . VAL B 1 11 ? 12.023 -13.398 1.853 1 98.38 11 VAL B C 1
ATOM 929 O O . VAL B 1 11 ? 12.797 -12.625 2.422 1 98.38 11 VAL B O 1
ATOM 932 N N . LYS B 1 12 ? 12.258 -14.664 1.788 1 98.25 12 LYS B N 1
ATOM 933 C CA . LYS B 1 12 ? 13.461 -15.266 2.354 1 98.25 12 LYS B CA 1
ATOM 934 C C . LYS B 1 12 ? 14.719 -14.664 1.733 1 98.25 12 LYS B C 1
ATOM 936 O O . LYS B 1 12 ? 14.773 -14.438 0.522 1 98.25 12 LYS B O 1
ATOM 941 N N . LYS B 1 13 ? 15.641 -14.453 2.664 1 97.12 13 LYS B N 1
ATOM 942 C CA . LYS B 1 13 ? 16.906 -13.891 2.199 1 97.12 13 LYS B CA 1
ATOM 943 C C . LYS B 1 13 ? 17.484 -14.711 1.055 1 97.12 13 LYS B C 1
ATOM 945 O O . LYS B 1 13 ? 17.547 -15.945 1.134 1 97.12 13 LYS B O 1
ATOM 950 N N . GLY B 1 14 ? 17.812 -14.094 -0.074 1 97.06 14 GLY B N 1
ATOM 951 C CA . GLY B 1 14 ? 18.422 -14.766 -1.212 1 97.06 14 GLY B CA 1
ATOM 952 C C . GLY B 1 14 ? 17.422 -15.102 -2.307 1 97.06 14 GLY B C 1
ATOM 953 O O . GLY B 1 14 ? 17.812 -15.469 -3.416 1 97.06 14 GLY B O 1
ATOM 954 N N . HIS B 1 15 ? 16.203 -14.859 -2.037 1 97.94 15 HIS B N 1
ATOM 955 C CA . HIS B 1 15 ? 15.18 -15.234 -3 1 97.94 15 HIS B CA 1
ATOM 956 C C . HIS B 1 15 ? 14.508 -14 -3.596 1 97.94 15 HIS B C 1
ATOM 958 O O . HIS B 1 15 ? 13.516 -14.117 -4.316 1 97.94 15 HIS B O 1
ATOM 964 N N . GLU B 1 16 ? 15.039 -12.805 -3.314 1 97.38 16 GLU B N 1
ATOM 965 C CA . GLU B 1 16 ? 14.391 -11.555 -3.691 1 97.38 16 GLU B CA 1
ATOM 966 C C . GLU B 1 16 ? 14.289 -11.414 -5.207 1 97.38 16 GLU B C 1
ATOM 968 O O . GLU B 1 16 ? 13.227 -11.109 -5.738 1 97.38 16 GLU B O 1
ATOM 973 N N . ARG B 1 17 ? 15.383 -11.672 -5.918 1 96.5 17 ARG B N 1
ATOM 974 C CA . ARG B 1 17 ? 15.391 -11.539 -7.371 1 96.5 17 ARG B CA 1
ATOM 975 C C . ARG B 1 17 ? 14.406 -12.508 -8.008 1 96.5 17 ARG B C 1
ATOM 977 O O . ARG B 1 17 ? 13.664 -12.141 -8.922 1 96.5 17 ARG B O 1
ATOM 984 N N . GLU B 1 18 ? 14.453 -13.711 -7.586 1 97.19 18 GLU B N 1
ATOM 985 C CA . GLU B 1 18 ? 13.523 -14.719 -8.078 1 97.19 18 GLU B CA 1
ATOM 986 C C . GLU B 1 18 ? 12.078 -14.289 -7.855 1 97.19 18 GLU B C 1
ATOM 988 O O . GLU B 1 18 ? 11.242 -14.398 -8.758 1 97.19 18 GLU B O 1
ATOM 993 N N . PHE B 1 19 ? 11.766 -13.812 -6.676 1 98.12 19 PHE B N 1
ATOM 994 C CA . PHE B 1 19 ? 10.43 -13.359 -6.324 1 98.12 19 PHE B CA 1
ATOM 995 C C . PHE B 1 19 ? 9.961 -12.266 -7.277 1 98.12 19 PHE B C 1
ATOM 997 O O . PHE B 1 19 ? 8.836 -12.312 -7.785 1 98.12 19 PHE B O 1
ATOM 1004 N N . GLU B 1 20 ? 10.859 -11.258 -7.504 1 98.12 20 GLU B N 1
ATOM 1005 C CA . GLU B 1 20 ? 10.523 -10.133 -8.367 1 98.12 20 GLU B CA 1
ATOM 1006 C C . GLU B 1 20 ? 10.227 -10.594 -9.789 1 98.12 20 GLU B C 1
ATOM 1008 O O . GLU B 1 20 ? 9.281 -10.117 -10.422 1 98.12 20 GLU B O 1
ATOM 1013 N N . GLU B 1 21 ? 10.969 -11.562 -10.289 1 97.12 21 GLU B N 1
ATOM 1014 C CA . GLU B 1 21 ? 10.773 -12.086 -11.641 1 97.12 21 GLU B CA 1
ATOM 1015 C C . GLU B 1 21 ? 9.453 -12.844 -11.75 1 97.12 21 GLU B C 1
ATOM 1017 O O . GLU B 1 21 ? 8.703 -12.641 -12.711 1 97.12 21 GLU B O 1
ATOM 1022 N N . VAL B 1 22 ? 9.203 -13.664 -10.805 1 96.69 22 VAL B N 1
ATOM 1023 C CA . VAL B 1 22 ? 7.992 -14.484 -10.828 1 96.69 22 VAL B CA 1
ATOM 1024 C C . VAL B 1 22 ? 6.762 -13.594 -10.711 1 96.69 22 VAL B C 1
ATOM 1026 O O . VAL B 1 22 ? 5.77 -13.789 -11.414 1 96.69 22 VAL B O 1
ATOM 1029 N N . ALA B 1 23 ? 6.832 -12.609 -9.82 1 97.19 23 ALA B N 1
ATOM 1030 C CA . ALA B 1 23 ? 5.738 -11.656 -9.688 1 97.19 23 ALA B CA 1
ATOM 1031 C C . ALA B 1 23 ? 5.418 -10.992 -11.031 1 97.19 23 ALA B C 1
ATOM 1033 O O . ALA B 1 23 ? 4.254 -10.891 -11.414 1 97.19 23 ALA B O 1
ATOM 1034 N N . GLY B 1 24 ? 6.492 -10.531 -11.672 1 97.12 24 GLY B N 1
ATOM 1035 C CA . GLY B 1 24 ? 6.305 -9.922 -12.984 1 97.12 24 GLY B CA 1
ATOM 1036 C C . GLY B 1 24 ? 5.605 -10.828 -13.969 1 97.12 24 GLY B C 1
ATOM 1037 O O . GLY B 1 24 ? 4.711 -10.398 -14.695 1 97.12 24 GLY B O 1
ATOM 1038 N N . LYS B 1 25 ? 5.973 -12.078 -14.039 1 96.19 25 LYS B N 1
ATOM 1039 C CA . LYS B 1 25 ? 5.359 -13.055 -14.93 1 96.19 25 L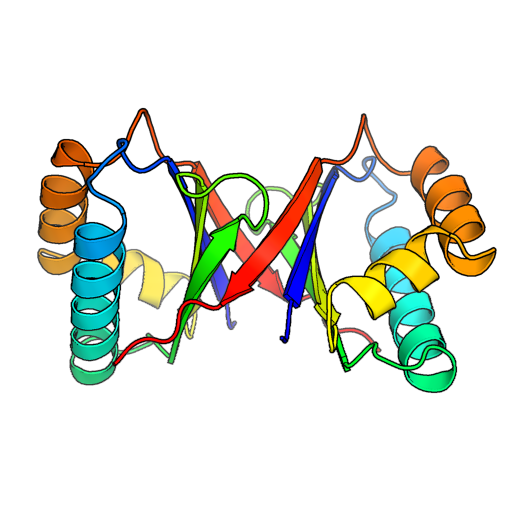YS B CA 1
ATOM 1040 C C . LYS B 1 25 ? 3.885 -13.258 -14.594 1 96.19 25 LYS B C 1
ATOM 1042 O O . LYS B 1 25 ? 3.045 -13.344 -15.492 1 96.19 25 LYS B O 1
ATOM 1047 N N . ILE B 1 26 ? 3.592 -13.281 -13.352 1 95.75 26 ILE B N 1
ATOM 1048 C CA . ILE B 1 26 ? 2.219 -13.484 -12.906 1 95.75 26 ILE B CA 1
ATOM 1049 C C . ILE B 1 26 ? 1.361 -12.289 -13.305 1 95.75 26 ILE B C 1
ATOM 1051 O O . ILE B 1 26 ? 0.235 -12.453 -13.781 1 95.75 26 ILE B O 1
ATOM 1055 N N . PHE B 1 27 ? 1.91 -11.031 -13.133 1 96.5 27 PHE B N 1
ATOM 1056 C CA . PHE B 1 27 ? 1.181 -9.836 -13.531 1 96.5 27 PHE B CA 1
ATOM 1057 C C . PHE B 1 27 ? 0.839 -9.883 -15.016 1 96.5 27 PHE B C 1
ATOM 1059 O O . PHE B 1 27 ? -0.302 -9.625 -15.406 1 96.5 27 PHE B O 1
ATOM 1066 N N . ASN B 1 28 ? 1.825 -10.25 -15.766 1 95.81 28 ASN B N 1
ATOM 1067 C CA . ASN B 1 28 ? 1.635 -10.312 -17.219 1 95.81 28 ASN B CA 1
ATOM 1068 C C . ASN B 1 28 ? 0.572 -11.344 -17.594 1 95.81 28 ASN B C 1
ATOM 1070 O O . ASN B 1 28 ? -0.282 -11.07 -18.438 1 95.81 28 ASN B O 1
ATOM 1074 N N . GLN B 1 29 ? 0.619 -12.469 -17.016 1 95.5 29 GLN B N 1
ATOM 1075 C CA . GLN B 1 29 ? -0.359 -13.516 -17.281 1 95.5 29 GLN B CA 1
ATOM 1076 C C . GLN B 1 29 ? -1.767 -13.07 -16.906 1 95.5 29 GLN B C 1
ATOM 1078 O O . GLN B 1 29 ? -2.721 -13.297 -17.641 1 95.5 29 GLN B O 1
ATOM 1083 N N . LEU B 1 30 ? -1.912 -12.438 -15.781 1 96.12 30 LEU B N 1
ATOM 1084 C CA . LEU B 1 30 ? -3.217 -11.984 -15.312 1 96.12 30 LEU B CA 1
ATOM 1085 C C . LEU B 1 30 ? -3.795 -10.93 -16.25 1 96.12 30 LEU B C 1
ATOM 1087 O O . LEU B 1 30 ? -4.996 -10.938 -16.531 1 96.12 30 LEU B O 1
ATOM 1091 N N . ARG B 1 31 ? -2.92 -10.047 -16.672 1 95.12 31 ARG B N 1
ATOM 1092 C CA . ARG B 1 31 ? -3.352 -8.992 -17.594 1 95.12 31 ARG B CA 1
ATOM 1093 C C . ARG B 1 31 ? -3.969 -9.586 -18.859 1 95.12 31 ARG B C 1
ATOM 1095 O O . ARG B 1 31 ? -4.906 -9.016 -19.422 1 95.12 31 ARG B O 1
ATOM 1102 N N . MET B 1 32 ? -3.498 -10.734 -19.203 1 95.06 32 MET B N 1
ATOM 1103 C CA . MET B 1 32 ? -3.918 -11.359 -20.453 1 95.06 32 MET B CA 1
ATOM 1104 C C . MET B 1 32 ? -5.117 -12.273 -20.234 1 95.06 32 MET B C 1
ATOM 1106 O O . MET B 1 32 ? -5.93 -12.469 -21.141 1 95.06 32 MET B O 1
ATOM 1110 N N . THR B 1 33 ? -5.301 -12.75 -19.078 1 94.88 33 THR B N 1
ATOM 1111 C CA . THR B 1 33 ? -6.184 -13.906 -18.969 1 94.88 33 THR B CA 1
ATOM 1112 C C . THR B 1 33 ? -7.344 -13.609 -18.031 1 94.88 33 THR B C 1
ATOM 1114 O O . THR B 1 33 ? -8.383 -14.273 -18.078 1 94.88 33 THR B O 1
ATOM 1117 N N . HIS B 1 34 ? -7.156 -12.695 -17.047 1 95.38 34 HIS B N 1
ATOM 1118 C CA . HIS B 1 34 ? -8.164 -12.57 -16 1 95.38 34 HIS B CA 1
ATOM 1119 C C . HIS B 1 34 ? -9 -11.305 -16.188 1 95.38 34 HIS B C 1
ATOM 1121 O O . HIS B 1 34 ? -8.531 -10.203 -15.914 1 95.38 34 HIS B O 1
ATOM 1127 N N . PRO B 1 35 ? -10.234 -11.57 -16.5 1 94 35 PRO B N 1
ATOM 1128 C CA . PRO B 1 35 ? -11.102 -10.398 -16.609 1 94 35 PRO B CA 1
ATOM 1129 C C . PRO B 1 35 ? -11.242 -9.648 -15.281 1 94 35 PRO B C 1
ATOM 1131 O O . PRO B 1 35 ? -11.328 -10.266 -14.219 1 94 35 PRO B O 1
ATOM 1134 N N . GLY B 1 36 ? -11.086 -8.438 -15.305 1 97.12 36 GLY B N 1
ATOM 1135 C CA . GLY B 1 36 ? -11.281 -7.621 -14.117 1 97.12 36 GLY B CA 1
ATOM 1136 C C . GLY B 1 36 ? -9.977 -7.215 -13.453 1 97.12 36 GLY B C 1
ATOM 1137 O O . GLY B 1 36 ? -9.969 -6.367 -12.562 1 97.12 36 GLY B O 1
ATOM 1138 N N . PHE B 1 37 ? -8.93 -7.926 -13.812 1 98.12 37 PHE B N 1
ATOM 1139 C CA . PHE B 1 37 ? -7.609 -7.48 -13.391 1 98.12 37 PHE B CA 1
ATOM 1140 C C . PHE B 1 37 ? -7.18 -6.242 -14.172 1 98.12 37 PHE B C 1
ATOM 1142 O O . PHE B 1 37 ? -7.086 -6.277 -15.398 1 98.12 37 PHE B O 1
ATOM 1149 N N . ARG B 1 38 ? -6.844 -5.18 -13.477 1 97.75 38 ARG B N 1
ATOM 1150 C CA . ARG B 1 38 ? -6.48 -3.945 -14.156 1 97.75 38 ARG B CA 1
ATOM 1151 C C . ARG B 1 38 ? -4.969 -3.758 -14.188 1 97.75 38 ARG B C 1
ATOM 1153 O O . ARG B 1 38 ? -4.383 -3.512 -15.242 1 97.75 38 ARG B O 1
ATOM 1160 N N . ASP B 1 39 ? -4.379 -3.902 -12.984 1 96.5 39 ASP B N 1
ATOM 1161 C CA . ASP B 1 39 ? -2.945 -3.646 -12.883 1 96.5 39 ASP B CA 1
ATOM 1162 C C . ASP B 1 39 ? -2.391 -4.145 -11.547 1 96.5 39 ASP B C 1
ATOM 1164 O O . ASP B 1 39 ? -3.152 -4.523 -10.656 1 96.5 39 ASP B O 1
ATOM 1168 N N . ALA B 1 40 ? -1.069 -4.227 -11.492 1 97.88 40 ALA B N 1
ATOM 1169 C CA . ALA B 1 40 ? -0.362 -4.48 -10.242 1 97.88 40 ALA B CA 1
ATOM 1170 C C . ALA B 1 40 ? 1.037 -3.871 -10.266 1 97.88 40 ALA B C 1
ATOM 1172 O O . ALA B 1 40 ? 1.638 -3.727 -11.336 1 97.88 40 ALA B O 1
ATOM 1173 N N . LYS B 1 41 ? 1.44 -3.533 -9.164 1 98 41 LYS B N 1
ATOM 1174 C CA . LYS B 1 41 ? 2.807 -3.059 -8.969 1 98 41 LYS B CA 1
ATOM 1175 C C . LYS B 1 41 ? 3.465 -3.752 -7.781 1 98 41 LYS B C 1
ATOM 1177 O O . LYS B 1 41 ? 2.797 -4.07 -6.793 1 98 41 LYS B O 1
ATOM 1182 N N . LEU B 1 42 ? 4.699 -3.959 -7.938 1 98.56 42 LEU B N 1
ATOM 1183 C CA . LEU B 1 42 ? 5.531 -4.512 -6.875 1 98.56 42 LEU B CA 1
ATOM 1184 C C . LEU B 1 42 ? 6.441 -3.439 -6.285 1 98.56 42 LEU B C 1
ATOM 1186 O O . LEU B 1 42 ? 7.082 -2.689 -7.027 1 98.56 42 LEU B O 1
ATOM 1190 N N . TYR B 1 43 ? 6.379 -3.357 -5.008 1 98.44 43 TYR B N 1
ATOM 1191 C CA . TYR B 1 43 ? 7.223 -2.42 -4.277 1 98.44 43 TYR B CA 1
ATOM 1192 C C . TYR B 1 43 ? 8.133 -3.152 -3.303 1 98.44 43 TYR B C 1
ATOM 1194 O O . TYR B 1 43 ? 7.73 -4.148 -2.697 1 98.44 43 TYR B O 1
ATOM 1202 N N . ARG B 1 44 ? 9.344 -2.658 -3.176 1 98.38 44 ARG B N 1
ATOM 1203 C CA . ARG B 1 44 ? 10.305 -3.158 -2.197 1 98.38 44 ARG B CA 1
ATOM 1204 C C . ARG B 1 44 ? 10.633 -2.092 -1.157 1 98.38 44 ARG B C 1
ATOM 1206 O O . ARG B 1 44 ? 10.82 -0.922 -1.498 1 98.38 44 ARG B O 1
ATOM 1213 N N . ASN B 1 45 ? 10.617 -2.508 0.118 1 98.19 45 ASN B N 1
ATOM 1214 C CA . ASN B 1 45 ? 10.992 -1.596 1.193 1 98.19 45 ASN B CA 1
ATOM 1215 C C . ASN B 1 45 ? 12.43 -1.097 1.029 1 98.19 45 ASN B C 1
ATOM 1217 O O . ASN B 1 45 ? 13.352 -1.895 0.89 1 98.19 45 ASN B O 1
ATOM 1221 N N . VAL B 1 46 ? 12.578 0.196 1.11 1 96.38 46 VAL B N 1
ATOM 1222 C CA . VAL B 1 46 ? 13.883 0.806 0.862 1 96.38 46 VAL B CA 1
ATOM 1223 C C . VAL B 1 46 ? 14.859 0.405 1.965 1 96.38 46 VAL B C 1
ATOM 1225 O O . VAL B 1 46 ? 16.062 0.232 1.712 1 96.38 46 VAL B O 1
ATOM 1228 N N . ASN B 1 47 ? 14.328 0.161 3.129 1 94.69 47 ASN B N 1
ATOM 1229 C CA . ASN B 1 47 ? 15.18 -0.09 4.285 1 94.69 47 ASN B CA 1
ATOM 1230 C C . ASN B 1 47 ? 15.281 -1.581 4.594 1 94.69 47 ASN B C 1
ATOM 1232 O O . ASN B 1 47 ? 16.062 -1.987 5.461 1 94.69 47 ASN B O 1
ATOM 1236 N N . ASP B 1 48 ? 14.508 -2.406 3.932 1 96.62 48 ASP B N 1
ATOM 1237 C CA . ASP B 1 48 ? 14.469 -3.846 4.172 1 96.62 48 ASP B CA 1
ATOM 1238 C C . ASP B 1 48 ? 14.219 -4.613 2.875 1 96.62 48 ASP B C 1
ATOM 1240 O O . ASP B 1 48 ? 13.07 -4.793 2.469 1 96.62 48 ASP B O 1
ATOM 1244 N N . PRO B 1 49 ? 15.242 -5.156 2.291 1 95.81 49 PRO B N 1
ATOM 1245 C CA . PRO B 1 49 ? 15.125 -5.754 0.958 1 95.81 49 PRO B CA 1
ATOM 1246 C C . PRO B 1 49 ? 14.258 -7.012 0.946 1 95.81 49 PRO B C 1
ATOM 1248 O O . PRO B 1 49 ? 13.898 -7.508 -0.124 1 95.81 49 PRO B O 1
ATOM 1251 N N . GLN B 1 50 ? 13.883 -7.57 2.088 1 97.94 50 GLN B N 1
ATOM 1252 C CA . GLN B 1 50 ? 13.055 -8.766 2.141 1 97.94 50 GLN B CA 1
ATOM 1253 C C . GLN B 1 50 ? 11.578 -8.398 2.254 1 97.94 50 GLN B C 1
ATOM 1255 O O . GLN B 1 50 ? 10.703 -9.273 2.156 1 97.94 50 GLN B O 1
ATOM 1260 N N . ASP B 1 51 ? 11.273 -7.125 2.439 1 98.06 51 ASP B N 1
ATOM 1261 C CA . ASP B 1 51 ? 9.922 -6.637 2.703 1 98.06 51 ASP B CA 1
ATOM 1262 C C . ASP B 1 51 ? 9.305 -6.035 1.446 1 98.06 51 ASP B C 1
ATOM 1264 O O . ASP B 1 51 ? 9.828 -5.074 0.884 1 98.06 51 ASP B O 1
ATOM 1268 N N . TYR B 1 52 ? 8.125 -6.652 0.986 1 98.5 52 TYR B N 1
ATOM 1269 C CA . TYR B 1 52 ? 7.512 -6.281 -0.282 1 98.5 52 TYR B CA 1
ATOM 1270 C C . TYR B 1 52 ? 6.031 -5.973 -0.1 1 98.5 52 TYR B C 1
ATOM 1272 O O . TYR B 1 52 ? 5.363 -6.574 0.745 1 98.5 52 TYR B O 1
ATOM 1280 N N . LEU B 1 53 ? 5.59 -5.078 -0.897 1 98.5 53 LEU B N 1
ATOM 1281 C CA . LEU B 1 53 ? 4.168 -4.852 -1.128 1 98.5 53 LEU B CA 1
ATOM 1282 C C . LEU B 1 53 ? 3.803 -5.129 -2.582 1 98.5 53 LEU B C 1
ATOM 1284 O O . LEU B 1 53 ? 4.363 -4.52 -3.496 1 98.5 53 LEU B O 1
ATOM 1288 N N . LEU B 1 54 ? 3.023 -6.094 -2.812 1 98.38 54 LEU B N 1
ATOM 1289 C CA . LEU B 1 54 ? 2.334 -6.258 -4.086 1 98.38 54 LEU B CA 1
ATOM 1290 C C . LEU B 1 54 ? 0.967 -5.582 -4.055 1 98.38 54 LEU B C 1
ATOM 1292 O O . LEU B 1 54 ? 0.111 -5.941 -3.244 1 98.38 54 LEU B O 1
ATOM 1296 N N . PHE B 1 55 ? 0.79 -4.586 -4.852 1 98.62 55 PHE B N 1
ATOM 1297 C CA . PHE B 1 55 ? -0.432 -3.789 -4.852 1 98.62 55 PHE B CA 1
ATOM 1298 C C . PHE B 1 55 ? -1.167 -3.924 -6.18 1 98.62 55 PHE B C 1
ATOM 1300 O O . PHE B 1 55 ? -0.716 -3.398 -7.199 1 98.62 55 PHE B O 1
ATOM 1307 N N . SER B 1 56 ? -2.307 -4.59 -6.145 1 98.38 56 SER B N 1
ATOM 1308 C CA . SER B 1 56 ? -3.059 -4.891 -7.359 1 98.38 56 SER B CA 1
ATOM 1309 C C . SER B 1 56 ? -4.363 -4.102 -7.41 1 98.38 56 SER B C 1
ATOM 1311 O O . SER B 1 56 ? -4.844 -3.617 -6.379 1 98.38 56 SER B O 1
ATOM 1313 N N . GLU B 1 57 ? -4.844 -3.943 -8.609 1 98.44 57 GLU B N 1
ATOM 1314 C CA . GLU B 1 57 ? -6.078 -3.215 -8.898 1 98.44 57 GLU B CA 1
ATOM 1315 C C . GLU B 1 57 ? -7.062 -4.082 -9.672 1 98.44 57 GLU B C 1
ATOM 1317 O O . GLU B 1 57 ? -6.688 -4.73 -10.656 1 98.44 57 GLU B O 1
ATOM 1322 N N . TRP B 1 58 ? -8.266 -4.078 -9.195 1 98.38 58 TRP B N 1
ATOM 1323 C CA . TRP B 1 58 ? -9.312 -4.93 -9.742 1 98.38 58 TRP B CA 1
ATOM 1324 C C . TRP B 1 58 ? -10.578 -4.125 -10.016 1 98.38 58 TRP B C 1
ATOM 1326 O O . TRP B 1 58 ? -10.891 -3.182 -9.289 1 98.38 58 TRP B O 1
ATOM 1336 N N . ASP B 1 59 ? -11.336 -4.559 -10.969 1 98.12 59 ASP B N 1
ATOM 1337 C CA . ASP B 1 59 ? -12.578 -3.891 -11.328 1 98.12 59 ASP B CA 1
ATOM 1338 C C . ASP B 1 59 ? -13.547 -3.861 -10.148 1 98.12 59 ASP B C 1
ATOM 1340 O O . ASP B 1 59 ? -14.305 -2.902 -9.984 1 98.12 59 ASP B O 1
ATOM 1344 N N . ASP B 1 60 ? -13.547 -4.965 -9.484 1 97.38 60 ASP B N 1
ATOM 1345 C CA . ASP B 1 60 ? -14.453 -5.09 -8.344 1 97.38 60 ASP B CA 1
ATOM 1346 C C . ASP B 1 60 ? -14.062 -6.273 -7.457 1 97.38 60 ASP B C 1
ATOM 1348 O O . ASP B 1 60 ? -13.141 -7.02 -7.785 1 97.38 60 ASP B O 1
ATOM 1352 N N . LEU B 1 61 ? -14.758 -6.363 -6.34 1 95.94 61 LEU B N 1
ATOM 1353 C CA . LEU B 1 61 ? -14.469 -7.406 -5.363 1 95.94 61 LEU B CA 1
ATOM 1354 C C . LEU B 1 61 ? -14.727 -8.789 -5.953 1 95.94 61 LEU B C 1
ATOM 1356 O O . LEU B 1 61 ? -13.977 -9.727 -5.684 1 95.94 61 LEU B O 1
ATOM 1360 N N . ASP B 1 62 ? -15.727 -8.953 -6.777 1 97 62 ASP B N 1
ATOM 1361 C CA . ASP B 1 62 ? -16.062 -10.25 -7.363 1 97 62 ASP B CA 1
ATOM 1362 C C . ASP B 1 62 ? -14.969 -10.734 -8.305 1 97 62 ASP B C 1
ATOM 1364 O O . ASP B 1 62 ? -14.68 -11.93 -8.367 1 97 62 ASP B O 1
ATOM 1368 N N . SER B 1 63 ? -14.43 -9.828 -9.047 1 97.25 63 SER B N 1
ATOM 1369 C CA . SER B 1 63 ? -13.32 -10.188 -9.93 1 97.25 63 SER B CA 1
ATOM 1370 C C . SER B 1 63 ? -12.141 -10.727 -9.133 1 97.25 63 SER B C 1
ATOM 1372 O O . SER B 1 63 ? -11.523 -11.727 -9.516 1 97.25 63 SER B O 1
ATOM 1374 N N . PHE B 1 64 ? -11.836 -10.102 -8.039 1 97.31 64 PHE B N 1
ATOM 1375 C CA . PHE B 1 64 ? -10.742 -10.555 -7.188 1 97.31 64 PHE B CA 1
ATOM 1376 C C . PHE B 1 64 ? -11.07 -11.906 -6.562 1 97.31 64 PHE B C 1
ATOM 1378 O O . PHE B 1 64 ? -10.227 -12.805 -6.539 1 97.31 64 PHE B O 1
ATOM 1385 N N . LYS B 1 65 ? -12.227 -12.031 -6.117 1 96.56 65 LYS B N 1
ATOM 1386 C CA . LYS B 1 65 ? -12.641 -13.297 -5.523 1 96.56 65 LYS B CA 1
ATOM 1387 C C . LYS B 1 65 ? -12.531 -14.445 -6.527 1 96.56 65 LYS B C 1
ATOM 1389 O O . LYS B 1 65 ? -12.141 -15.555 -6.172 1 96.56 65 LYS B O 1
ATOM 1394 N N . SER B 1 66 ? -12.961 -14.172 -7.711 1 96.88 66 SER B N 1
ATOM 1395 C CA . SER B 1 66 ? -12.82 -15.164 -8.773 1 96.88 66 SER B CA 1
ATOM 1396 C C . SER B 1 66 ? -11.367 -15.594 -8.938 1 96.88 66 SER B C 1
ATOM 1398 O O . SER B 1 66 ? -11.078 -16.781 -9.109 1 96.88 66 SER B O 1
ATOM 1400 N N . PHE B 1 67 ? -10.516 -14.633 -8.844 1 97.5 67 PHE B N 1
ATOM 1401 C CA . PHE B 1 67 ? -9.094 -14.914 -8.992 1 97.5 67 PHE B CA 1
ATOM 1402 C C . PHE B 1 67 ? -8.594 -15.789 -7.844 1 97.5 67 PHE B C 1
ATOM 1404 O O . PHE B 1 67 ? -7.883 -16.766 -8.062 1 97.5 67 PHE B O 1
ATOM 1411 N N . ILE B 1 68 ? -8.93 -15.477 -6.617 1 96.19 68 ILE B N 1
ATOM 1412 C CA . ILE B 1 68 ? -8.352 -16.188 -5.484 1 96.19 68 ILE B CA 1
ATOM 1413 C C . ILE B 1 68 ? -8.977 -17.578 -5.359 1 96.19 68 ILE B C 1
ATOM 1415 O O . ILE B 1 68 ? -8.578 -18.375 -4.508 1 96.19 68 ILE B O 1
ATOM 1419 N N . SER B 1 69 ? -9.898 -17.844 -6.215 1 96.81 69 SER B N 1
ATOM 1420 C CA . SER B 1 69 ? -10.477 -19.188 -6.281 1 96.81 69 SER B CA 1
ATOM 1421 C C . SER B 1 69 ? -9.922 -19.969 -7.469 1 96.81 69 SER B C 1
ATOM 1423 O O . SER B 1 69 ? -10.305 -21.125 -7.695 1 96.81 69 SER B O 1
ATOM 1425 N N . SER B 1 70 ? -9.102 -19.453 -8.219 1 96.19 70 SER B N 1
ATOM 1426 C CA . SER B 1 70 ? -8.594 -20.031 -9.461 1 96.19 70 SER B CA 1
ATOM 1427 C C . SER B 1 70 ? -7.375 -20.906 -9.211 1 96.19 70 SER B C 1
ATOM 1429 O O . SER B 1 70 ? -6.77 -20.844 -8.141 1 96.19 70 SER B O 1
ATOM 1431 N N . ASP B 1 71 ? -6.961 -21.719 -10.234 1 94.75 71 ASP B N 1
ATOM 1432 C CA . ASP B 1 71 ? -5.742 -22.531 -10.211 1 94.75 71 ASP B CA 1
ATOM 1433 C C . ASP B 1 71 ? -4.5 -21.641 -10.25 1 94.75 71 ASP B C 1
ATOM 1435 O O . ASP B 1 71 ? -3.484 -21.969 -9.617 1 94.75 71 ASP B O 1
ATOM 1439 N N . ALA B 1 72 ? -4.672 -20.578 -10.945 1 94.06 72 ALA B N 1
ATOM 1440 C CA . ALA B 1 72 ? -3.545 -19.641 -11.055 1 94.06 72 ALA B CA 1
ATOM 1441 C C . ALA B 1 72 ? -3.123 -19.125 -9.688 1 94.06 72 ALA B C 1
ATOM 1443 O O . ALA B 1 72 ? -1.931 -19.047 -9.383 1 94.06 72 ALA B O 1
ATOM 1444 N N . TYR B 1 73 ? -4.098 -18.766 -8.898 1 96.81 73 TYR B N 1
ATOM 1445 C CA . TYR B 1 73 ? -3.801 -18.281 -7.551 1 96.81 73 TYR B CA 1
ATOM 1446 C C . TYR B 1 73 ? -3.236 -19.406 -6.684 1 96.81 73 TYR B C 1
ATOM 1448 O O . TYR B 1 73 ? -2.281 -19.203 -5.934 1 96.81 73 TYR B O 1
ATOM 1456 N N . ARG B 1 74 ? -3.73 -20.562 -6.777 1 96.75 74 ARG B N 1
ATOM 1457 C CA . ARG B 1 74 ? -3.225 -21.703 -6.016 1 96.75 74 ARG B CA 1
ATOM 1458 C C . ARG B 1 74 ? -1.762 -21.969 -6.344 1 96.75 74 ARG B C 1
ATOM 1460 O O . ARG B 1 74 ? -0.959 -22.25 -5.449 1 96.75 74 ARG B O 1
ATOM 1467 N N . ASP B 1 75 ? -1.452 -21.891 -7.555 1 95.62 75 ASP B N 1
ATOM 1468 C CA . ASP B 1 75 ? -0.073 -22.094 -7.988 1 95.62 75 ASP B CA 1
ATOM 1469 C C . ASP B 1 75 ? 0.844 -21.016 -7.418 1 95.62 75 ASP B C 1
ATOM 1471 O O . ASP B 1 75 ? 1.949 -21.312 -6.961 1 95.62 75 ASP B O 1
ATOM 1475 N N . ALA B 1 76 ? 0.371 -19.797 -7.465 1 95.81 76 ALA B N 1
ATOM 1476 C CA . ALA B 1 76 ? 1.15 -18.688 -6.934 1 95.81 76 ALA B CA 1
ATOM 1477 C C . ALA B 1 76 ? 1.396 -18.859 -5.438 1 95.81 76 ALA B C 1
ATOM 1479 O O . ALA B 1 76 ? 2.508 -18.625 -4.953 1 95.81 76 ALA B O 1
ATOM 1480 N N . VAL B 1 77 ? 0.399 -19.266 -4.727 1 95.94 77 VAL B N 1
ATOM 1481 C CA . VAL B 1 77 ? 0.503 -19.469 -3.283 1 95.94 77 VAL B CA 1
ATOM 1482 C C . VAL B 1 77 ? 1.46 -20.625 -2.986 1 95.94 77 VAL B C 1
ATOM 1484 O O . VAL B 1 77 ? 2.289 -20.531 -2.076 1 95.94 77 VAL B O 1
ATOM 1487 N N . SER B 1 78 ? 1.312 -21.672 -3.783 1 96.25 78 SER B N 1
ATOM 1488 C CA . SER B 1 78 ? 2.199 -22.828 -3.607 1 96.25 78 SER B CA 1
ATOM 1489 C C . SER B 1 78 ? 3.658 -22.422 -3.797 1 96.25 78 SER B C 1
ATOM 1491 O O . SER B 1 78 ? 4.516 -22.781 -2.988 1 96.25 78 SER B O 1
ATOM 1493 N N . TYR B 1 79 ? 3.908 -21.688 -4.777 1 95.56 79 TYR B N 1
ATOM 1494 C CA . TYR B 1 79 ? 5.25 -21.156 -5.004 1 95.56 79 TYR B CA 1
ATOM 1495 C C . TYR B 1 79 ? 5.676 -20.266 -3.854 1 95.56 79 TYR B C 1
ATOM 1497 O O . TYR B 1 79 ? 6.785 -20.391 -3.328 1 95.56 79 TYR B O 1
ATOM 1505 N N . GLY B 1 80 ? 4.836 -19.312 -3.527 1 95.81 80 GLY B N 1
ATOM 1506 C CA . GLY B 1 80 ? 5.141 -18.359 -2.467 1 95.81 80 GLY B CA 1
ATOM 1507 C C . GLY B 1 80 ? 5.57 -19.031 -1.175 1 95.81 80 GLY B C 1
ATOM 1508 O O . GLY B 1 80 ? 6.496 -18.562 -0.507 1 95.81 80 GLY B O 1
ATOM 1509 N N . ARG B 1 81 ? 5.016 -20.109 -0.856 1 96 81 ARG B N 1
ATOM 1510 C CA . ARG B 1 81 ? 5.316 -20.828 0.38 1 96 81 ARG B CA 1
ATOM 1511 C C . ARG B 1 81 ? 6.785 -21.234 0.434 1 96 81 ARG B C 1
ATOM 1513 O O . ARG B 1 81 ? 7.359 -21.359 1.517 1 96 81 ARG B O 1
ATOM 1520 N N . THR B 1 82 ? 7.352 -21.375 -0.653 1 96.44 82 THR B N 1
ATOM 1521 C CA . THR B 1 82 ? 8.734 -21.828 -0.692 1 96.44 82 THR B CA 1
ATOM 1522 C C . THR B 1 82 ? 9.695 -20.672 -0.446 1 96.44 82 THR B C 1
ATOM 1524 O O . THR B 1 82 ? 10.812 -20.875 0.027 1 96.44 82 THR B O 1
ATOM 1527 N N . ILE B 1 83 ? 9.242 -19.469 -0.627 1 97.31 83 ILE B N 1
ATOM 1528 C CA . ILE B 1 83 ? 10.234 -18.406 -0.61 1 97.31 83 ILE B CA 1
ATOM 1529 C C . ILE B 1 83 ? 9.773 -17.281 0.305 1 97.31 83 ILE B C 1
ATOM 1531 O O . ILE B 1 83 ? 10.492 -16.297 0.508 1 97.31 83 ILE B O 1
ATOM 1535 N N . ILE B 1 84 ? 8.555 -17.328 0.774 1 97.62 84 ILE B N 1
ATOM 1536 C CA . ILE B 1 84 ? 8.008 -16.297 1.655 1 97.62 84 ILE B CA 1
ATOM 1537 C C . ILE B 1 84 ? 8.188 -16.719 3.111 1 97.62 84 ILE B C 1
ATOM 1539 O O . ILE B 1 84 ? 7.969 -17.875 3.463 1 97.62 84 ILE B O 1
ATOM 1543 N N . GLU B 1 85 ? 8.594 -15.789 3.83 1 96.94 85 GLU B N 1
ATOM 1544 C CA . GLU B 1 85 ? 8.719 -16.016 5.266 1 96.94 85 GLU B CA 1
ATOM 1545 C C . GLU B 1 85 ? 7.414 -15.711 5.992 1 96.94 85 GLU B C 1
ATOM 1547 O O . GLU B 1 85 ? 6.863 -14.617 5.848 1 96.94 85 GLU B O 1
ATOM 1552 N N . GLY B 1 86 ? 6.945 -16.672 6.746 1 93.94 86 GLY B N 1
ATOM 1553 C CA . GLY B 1 86 ? 5.746 -16.453 7.543 1 93.94 86 GLY B CA 1
ATOM 1554 C C . GLY B 1 86 ? 4.484 -16.359 6.707 1 93.94 86 GLY B C 1
ATOM 1555 O O . GLY B 1 86 ? 4.445 -16.859 5.578 1 93.94 86 GLY B O 1
ATOM 1556 N N . ARG B 1 87 ? 3.412 -15.898 7.309 1 91.88 87 ARG B N 1
ATOM 1557 C CA . ARG B 1 87 ? 2.111 -15.766 6.66 1 91.88 87 ARG B CA 1
ATOM 1558 C C . ARG B 1 87 ? 1.913 -14.352 6.113 1 91.88 87 ARG B C 1
ATOM 1560 O O . ARG B 1 87 ? 1.93 -13.383 6.867 1 91.88 87 ARG B O 1
ATOM 1567 N N . PRO B 1 88 ? 1.684 -14.258 4.844 1 93.25 88 PRO B N 1
ATOM 1568 C CA . PRO B 1 88 ? 1.475 -12.922 4.285 1 93.25 88 PRO B CA 1
ATOM 1569 C C . PRO B 1 88 ? 0.216 -12.242 4.828 1 93.25 88 PRO B C 1
ATOM 1571 O O . PRO B 1 88 ? -0.732 -12.93 5.223 1 93.25 88 PRO B O 1
ATOM 1574 N N . LEU B 1 89 ? 0.27 -10.984 4.914 1 91.31 89 LEU B N 1
ATOM 1575 C CA . LE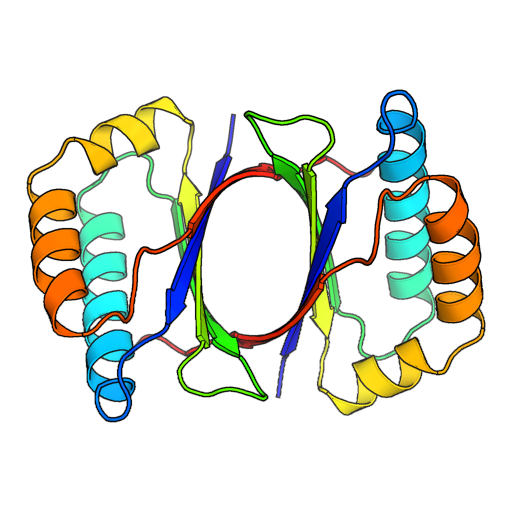U B 1 89 ? -0.886 -10.156 5.234 1 91.31 89 LEU B CA 1
ATOM 1576 C C . LEU B 1 89 ? -1.528 -9.609 3.967 1 91.31 89 LEU B C 1
ATOM 1578 O O . LEU B 1 89 ? -0.828 -9.188 3.041 1 91.31 89 LEU B O 1
ATOM 1582 N N . HIS B 1 90 ? -2.889 -9.68 3.922 1 94.88 90 HIS B N 1
ATOM 1583 C CA . HIS B 1 90 ? -3.619 -9.109 2.797 1 94.88 90 HIS B CA 1
ATOM 1584 C C . HIS B 1 90 ? -4.613 -8.055 3.268 1 94.88 90 HIS B C 1
ATOM 1586 O O . HIS B 1 90 ? -5.266 -8.227 4.301 1 94.88 90 HIS B O 1
ATOM 1592 N N . ARG B 1 91 ? -4.77 -7.047 2.541 1 96.81 91 ARG B N 1
ATOM 1593 C CA . ARG B 1 91 ? -5.758 -6 2.787 1 96.81 91 ARG B CA 1
ATOM 1594 C C . ARG B 1 91 ? -6.535 -5.668 1.516 1 96.81 91 ARG B C 1
ATOM 1596 O O . ARG B 1 91 ? -5.938 -5.375 0.477 1 96.81 91 ARG B O 1
ATOM 1603 N N . ILE B 1 92 ? -7.812 -5.727 1.601 1 98.19 92 ILE B N 1
ATOM 1604 C CA . ILE B 1 92 ? -8.664 -5.281 0.502 1 98.19 92 ILE B CA 1
ATOM 1605 C C . ILE B 1 92 ? -9.102 -3.838 0.745 1 98.19 92 ILE B C 1
ATOM 1607 O O . ILE B 1 92 ? -9.711 -3.531 1.771 1 98.19 92 ILE B O 1
ATOM 1611 N N . MET B 1 93 ? -8.773 -3.029 -0.235 1 98.19 93 MET B N 1
ATOM 1612 C CA . MET B 1 93 ? -8.906 -1.588 -0.035 1 98.19 93 MET B CA 1
ATOM 1613 C C . MET B 1 93 ? -9.742 -0.962 -1.145 1 98.19 93 MET B C 1
ATOM 1615 O O . MET B 1 93 ? -9.789 -1.48 -2.262 1 98.19 93 MET B O 1
ATOM 1619 N N . GLN B 1 94 ? -10.367 0.084 -0.77 1 97.56 94 GLN B N 1
ATOM 1620 C CA . GLN B 1 94 ? -11.055 0.935 -1.732 1 97.56 94 GLN B CA 1
ATOM 1621 C C . GLN B 1 94 ? -10.57 2.377 -1.64 1 97.56 94 GLN B C 1
ATOM 1623 O O . GLN B 1 94 ? -10.453 2.93 -0.544 1 97.56 94 GLN B O 1
ATOM 1628 N N . GLN B 1 95 ? -10.281 2.949 -2.775 1 97.44 95 GLN B N 1
ATOM 1629 C CA . GLN B 1 95 ? -9.812 4.332 -2.787 1 97.44 95 GLN B CA 1
ATOM 1630 C C . GLN B 1 95 ? -10.906 5.285 -2.309 1 97.44 95 GLN B C 1
ATOM 1632 O O . GLN B 1 95 ? -12.062 5.168 -2.717 1 97.44 95 GLN B O 1
ATOM 1637 N N . VAL B 1 96 ? -10.453 6.105 -1.411 1 97.19 96 VAL B N 1
ATOM 1638 C CA . VAL B 1 96 ? -11.344 7.164 -0.943 1 97.19 96 VAL B CA 1
ATOM 1639 C C . VAL B 1 96 ? -11.242 8.367 -1.875 1 97.19 96 VAL B C 1
ATOM 1641 O O . VAL B 1 96 ? -10.164 8.93 -2.066 1 97.19 96 VAL B O 1
ATOM 1644 N N . GLU B 1 97 ? -12.328 8.695 -2.525 1 89.75 97 GLU B N 1
ATOM 1645 C CA . GLU B 1 97 ? -12.32 9.844 -3.426 1 89.75 97 GLU B CA 1
ATOM 1646 C C . GLU B 1 97 ? -12.156 11.148 -2.652 1 89.75 97 GLU B C 1
ATOM 1648 O O . GLU B 1 97 ? -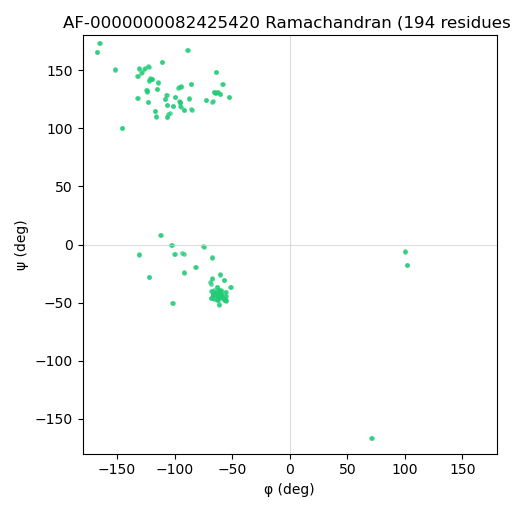12.875 11.398 -1.687 1 89.75 97 GLU B O 1
ATOM 1653 N N . GLN B 1 98 ? -11.133 11.828 -3.029 1 79.88 98 GLN B N 1
ATOM 1654 C CA . GLN B 1 98 ? -10.867 13.109 -2.381 1 79.88 98 GLN B CA 1
ATOM 1655 C C . GLN B 1 98 ? -11.469 14.266 -3.176 1 79.88 98 GLN B C 1
ATOM 1657 O O . GLN B 1 98 ? -11.383 14.289 -4.406 1 79.88 98 GLN B O 1
ATOM 1662 N N . GLN B 1 99 ? -12.391 15 -2.57 1 64.06 99 GLN B N 1
ATOM 1663 C CA . GLN B 1 99 ? -13.039 16.141 -3.197 1 64.06 99 GLN B CA 1
ATOM 1664 C C . GLN B 1 99 ? -12.148 17.391 -3.123 1 64.06 99 GLN B C 1
ATOM 1666 O O . GLN B 1 99 ? -11.336 17.516 -2.205 1 64.06 99 GLN B O 1
#

Nearest PDB structures (foldseek):
  4dpo-assembly1_B  TM=8.978E-01  e=2.801E-07  Methanosarcina mazei Go1
  4zos-assembly1_C  TM=9.003E-01  e=5.545E-07  Yersinia enterocolitica subsp. enterocolitica 8081
  4zos-assembly2_B  TM=9.055E-01  e=7.109E-07  Yersinia enterocolitica subsp. enterocolitica 8081
  2gff-assembly1_A  TM=8.464E-01  e=2.462E-06  Yersinia pestis
  3kkf-assembly1_A  TM=8.192E-01  e=2.966E-06  Bacteroides thetaiotaomicron

Sequence (198 aa):
MLINVGFYYRVKKGHEREFEEVAGKIFNQLRMTHPGFRDAKLYRNVNDPQDYLLFSEWDDLDSFKSFISSDAYRDAVSYGRTIIEGRPLHRIMQQVEQQMLINVGFYYRVKKGHEREFEEVAGKIFNQLRMTHPGFRDAKLYRNVNDPQDYLLFSEWDDLDSFKSFISSDAYRDAVSYGRTIIEGRPLHRIMQQVEQQ

Solvent-accessible surface area (backbone atoms only — not comparable to full-atom values): 10416 Å² total; per-residue (Å²): 101,60,29,33,40,39,38,39,41,34,36,34,91,90,38,50,66,60,49,56,52,52,50,32,52,50,51,54,49,36,64,73,68,39,75,41,50,73,49,70,47,41,28,34,29,73,89,38,80,40,34,34,39,40,44,32,35,24,50,21,67,66,39,48,52,54,44,73,68,34,70,68,40,52,50,50,52,58,55,41,63,75,40,39,50,78,80,68,49,74,46,52,26,30,73,51,84,67,123,101,58,28,33,40,39,39,40,40,36,36,35,90,90,38,49,68,59,49,55,52,52,50,33,53,50,51,54,50,38,64,74,68,37,76,41,50,74,49,68,47,41,29,33,29,74,90,37,82,39,35,33,41,39,43,33,33,24,50,21,66,67,39,48,52,54,44,71,68,34,69,69,40,52,51,50,52,58,54,41,62,75,40,40,49,79,80,67,49,74,47,51,26,30,73,52,85,67,122

Secondary structure (DSSP, 8-state):
--EEEEEEEEEPTT-HHHHHHHHHHHHHHHHHH-TTEEEEEEEEETTEEEEEEEEEEES-HHHHHHHHTSHHHHHHHHHHHHHEEEEEEEEEEEEE---/--EEEEEEEEEPTT-HHHHHHHHHHHHHHHHHH-TTEEEEEEEEETTEEEEEEEEEEES-HHHHHHHHTSHHHHHHHHHHHHHEEEEEEEEEEEEEPP-